Protein AF-A0A6G9Z0C7-F1 (afdb_monomer)

Mean predicted aligned error: 13.02 Å

Sequence (319 aa):
MGALGIFDHPWPPERVLPEPTAREREWARAHPGRWLYFVDPTVDRRDLARANVIGGRLADAAGGFAAFWLNPEFVPTARYAGAELTNEVERVLWRVNAGLDPIGRFVETFGRSVVLVVQTPDDALVQRVWPLRPEGDRRVLHVFTSPGKVPAGVDPALLREVSGLDVLDQVCPHAGIRVHINMGGVPDVRVEGSDLARWWGEWCAVPVRPVLETRIQVESYLGWFFGPGQKHAGKTEGSQRAGKTEGSRYRLYPFGIGWLAQEIEGSGLAHVSLVIDTGTGAITVYPSRDARVVVEDYWAARRVGRSPGGRQVYPRTNP

pLDDT: mean 82.94, std 19.1, range [31.56, 98.31]

Solvent-accessible surface area (backbone atoms only — not comparable to full-atom values): 18363 Å² total; per-residue (Å²): 129,81,86,80,52,38,77,35,43,87,36,65,64,78,71,55,47,81,80,82,47,75,68,52,33,54,49,14,54,78,35,52,78,36,73,50,73,42,55,53,87,79,58,57,80,90,72,67,48,77,39,38,30,50,27,34,35,31,15,24,90,89,16,48,68,77,46,74,50,73,40,87,66,42,53,77,51,39,80,72,65,73,38,76,65,90,49,70,52,46,46,42,47,40,32,25,76,56,22,72,33,33,46,37,59,37,50,55,44,39,40,75,31,68,30,34,33,63,44,48,81,75,41,64,79,41,85,85,62,78,60,61,40,82,56,89,94,30,33,32,38,58,36,18,79,45,79,90,38,51,64,90,89,64,61,73,89,35,55,39,82,41,50,30,39,54,45,42,70,73,47,14,70,43,87,57,30,31,38,32,35,17,67,96,45,70,60,56,45,78,44,52,11,58,57,51,26,48,39,44,52,54,56,71,64,38,60,82,67,54,68,65,54,51,48,52,46,48,53,48,48,48,47,66,74,70,49,94,75,85,73,75,96,69,96,76,89,84,80,93,72,91,72,85,75,82,75,66,41,67,47,78,42,80,48,98,59,31,37,37,37,31,60,75,52,62,86,92,57,73,51,44,28,34,39,38,32,50,74,78,63,32,31,28,42,31,78,66,49,57,70,64,62,51,53,52,43,41,50,57,14,58,76,71,73,44,78,44,92,42,51,65,66,30,71,71,69,80,130

Secondary structure (DSSP, 8-state):
-PPP-TT--SS-GGGTSPPPPHHHHHHHHHSTT-EEEEE-TTS-GGG--GGGEEEEEEE-TTSSEEEEEE-TT----HHHHTS---SHHHHHHHHHHTTSS-HHHHHHHHHTSEEEEE--HHHHHSTT---PEEETTEEEEEEBSSGGGSPTT--GGGEEEEEHHHIIIIITTSTTEEEEESTTSSS-EEEEHHHHHHHHHHHHHS----HHHHHHHHHHHHHHHH-S----S-----------PPPPEEEEEEETTEEEEEEEE-TTS--EEEEEETTT--EEEEET--HHHHHHHHHHHHHTTPPPSSEEEES----

Nearest PDB structures (foldseek):
  6hxv-assembly1_B  TM=3.823E-01  e=1.090E+00  Danio rerio
  6hxv-assembly1_A  TM=3.702E-01  e=1.629E+00  Danio rerio
  6hxt-assembly2_B  TM=4.495E-01  e=7.250E+00  Homo sapiens

Structure (mmCIF, N/CA/C/O backbone):
data_AF-A0A6G9Z0C7-F1
#
_entry.id   AF-A0A6G9Z0C7-F1
#
loop_
_atom_site.group_PDB
_atom_site.id
_atom_site.type_symbol
_atom_site.label_atom_id
_atom_site.label_alt_id
_atom_site.label_comp_id
_atom_site.label_asym_id
_atom_site.label_entity_id
_atom_site.label_seq_id
_atom_site.pdbx_PDB_ins_code
_atom_site.Cartn_x
_atom_site.Cartn_y
_atom_site.Cartn_z
_atom_site.occupancy
_atom_site.B_iso_or_equiv
_atom_site.auth_seq_id
_atom_site.auth_comp_id
_atom_site.auth_asym_id
_atom_site.auth_atom_id
_atom_site.pdbx_PDB_model_num
ATOM 1 N N . MET A 1 1 ? -16.309 -5.149 -10.994 1.00 49.44 1 MET A N 1
ATOM 2 C CA . MET A 1 1 ? -14.913 -5.561 -10.725 1.00 49.44 1 MET A CA 1
ATOM 3 C C . MET A 1 1 ? -14.980 -6.868 -9.961 1.00 49.44 1 MET A C 1
ATOM 5 O O . MET A 1 1 ? -15.863 -6.981 -9.121 1.00 49.44 1 MET A O 1
ATOM 9 N N . GLY A 1 2 ? -14.154 -7.862 -10.298 1.00 72.00 2 GLY A N 1
ATOM 10 C CA . GLY A 1 2 ? -14.070 -9.086 -9.492 1.00 72.00 2 GLY A CA 1
ATOM 11 C C . GLY A 1 2 ? -13.600 -8.764 -8.071 1.00 72.00 2 GLY A C 1
ATOM 12 O O . GLY A 1 2 ? -12.980 -7.723 -7.856 1.00 72.00 2 GLY A O 1
ATOM 13 N N . ALA A 1 3 ? -13.922 -9.627 -7.108 1.00 87.00 3 ALA A N 1
ATOM 14 C CA . ALA A 1 3 ? -13.407 -9.488 -5.751 1.00 87.00 3 ALA A CA 1
ATOM 15 C C . ALA A 1 3 ? -11.887 -9.716 -5.769 1.00 87.00 3 ALA A C 1
ATOM 17 O O . ALA A 1 3 ? -11.440 -10.793 -6.156 1.00 87.00 3 ALA A O 1
ATOM 18 N N . LEU A 1 4 ? -11.111 -8.697 -5.391 1.00 89.69 4 LEU A N 1
ATOM 19 C CA . LEU A 1 4 ? -9.652 -8.795 -5.287 1.00 89.69 4 LEU A CA 1
ATOM 20 C C . LEU A 1 4 ? -9.282 -9.709 -4.115 1.00 89.69 4 LEU A C 1
ATOM 22 O O . LEU A 1 4 ? -9.884 -9.574 -3.049 1.00 89.69 4 LEU A O 1
ATOM 26 N N . GLY A 1 5 ? -8.314 -10.602 -4.280 1.00 90.88 5 GLY A N 1
ATOM 27 C CA . GLY A 1 5 ? -7.729 -11.429 -3.222 1.00 90.88 5 GLY A CA 1
ATOM 28 C C . GLY A 1 5 ? -6.425 -10.856 -2.658 1.00 90.88 5 GLY A C 1
ATOM 29 O O . GLY A 1 5 ? -5.884 -9.871 -3.157 1.00 90.88 5 GLY A O 1
ATOM 30 N N . ILE A 1 6 ? -5.878 -11.499 -1.626 1.00 88.56 6 ILE A N 1
ATOM 31 C CA . ILE A 1 6 ? -4.651 -11.044 -0.937 1.00 88.56 6 ILE A CA 1
ATOM 32 C C . ILE A 1 6 ? -3.387 -10.981 -1.813 1.00 88.56 6 ILE A C 1
ATOM 34 O O . ILE A 1 6 ? -2.444 -10.274 -1.467 1.00 88.56 6 ILE A O 1
ATOM 38 N N . PHE A 1 7 ? -3.338 -11.696 -2.937 1.00 87.12 7 PHE A N 1
ATOM 39 C CA . PHE A 1 7 ? -2.203 -11.648 -3.872 1.00 87.12 7 PHE A CA 1
ATOM 40 C C . PHE A 1 7 ? -2.391 -10.618 -4.987 1.00 87.12 7 PHE A C 1
ATOM 42 O O . PHE A 1 7 ? -1.463 -10.380 -5.762 1.00 87.12 7 PHE A O 1
ATOM 49 N N . ASP A 1 8 ? -3.574 -10.012 -5.075 1.00 87.38 8 ASP A N 1
ATOM 50 C CA . ASP A 1 8 ? -3.870 -9.043 -6.113 1.00 87.38 8 ASP A CA 1
ATOM 51 C C . ASP A 1 8 ? -3.304 -7.671 -5.751 1.00 87.38 8 ASP A C 1
ATOM 53 O O . ASP A 1 8 ? -3.290 -7.238 -4.594 1.00 87.38 8 ASP A O 1
ATOM 57 N N . HIS A 1 9 ? -2.863 -6.968 -6.787 1.00 89.38 9 HIS A N 1
ATOM 58 C CA . HIS A 1 9 ? -2.594 -5.542 -6.724 1.00 89.38 9 HIS A CA 1
ATOM 59 C C . HIS A 1 9 ? -3.888 -4.798 -7.081 1.00 89.38 9 HIS A C 1
ATOM 61 O O . HIS A 1 9 ? -4.598 -5.217 -8.000 1.00 89.38 9 HIS A O 1
ATOM 67 N N . PRO A 1 10 ? -4.206 -3.674 -6.416 1.00 87.62 10 PRO A N 1
ATOM 68 C CA . PRO A 1 10 ? -5.403 -2.897 -6.749 1.00 87.62 10 PRO A CA 1
ATOM 69 C C . PRO A 1 10 ? -5.330 -2.276 -8.151 1.00 87.62 10 PRO A C 1
ATOM 71 O O . PRO A 1 10 ? -6.358 -1.941 -8.738 1.00 87.62 10 PRO A O 1
ATOM 74 N N . TRP A 1 11 ? -4.122 -2.171 -8.709 1.00 85.56 11 TRP A N 1
ATOM 75 C CA . TRP A 1 11 ? -3.873 -1.738 -10.077 1.00 85.56 11 TRP A CA 1
ATOM 76 C C . TRP A 1 11 ? -3.092 -2.809 -10.836 1.00 85.56 11 TRP A C 1
ATOM 78 O O . TRP A 1 11 ? -2.229 -3.460 -10.243 1.00 85.56 11 TRP A O 1
ATOM 88 N N . PRO A 1 12 ? -3.325 -2.964 -12.152 1.00 80.62 12 PRO A N 1
ATOM 89 C CA . PRO A 1 12 ? -2.445 -3.754 -13.000 1.00 80.62 12 PRO A CA 1
ATOM 90 C C . PRO A 1 12 ? -0.999 -3.265 -12.836 1.00 80.62 12 PRO A C 1
ATOM 92 O O . PRO A 1 12 ? -0.761 -2.059 -12.987 1.00 80.62 12 PRO A O 1
ATOM 95 N N . PRO A 1 13 ? -0.033 -4.147 -12.537 1.00 70.75 13 PRO A N 1
ATOM 96 C CA . PRO A 1 13 ? 1.348 -3.740 -12.299 1.00 70.75 13 PRO A CA 1
ATOM 97 C C . PRO A 1 13 ? 1.971 -2.951 -13.463 1.00 70.75 13 PRO A C 1
ATOM 99 O O . PRO A 1 13 ? 2.838 -2.104 -13.245 1.00 70.75 13 PRO A O 1
ATOM 102 N N . GLU A 1 14 ? 1.497 -3.155 -14.699 1.00 75.56 14 GLU A N 1
ATOM 103 C CA . GLU A 1 14 ? 1.967 -2.420 -15.879 1.00 75.56 14 GLU A CA 1
ATOM 104 C C . GLU A 1 14 ? 1.668 -0.916 -15.811 1.00 75.56 14 GLU A C 1
ATOM 106 O O . GLU A 1 14 ? 2.391 -0.137 -16.437 1.00 75.56 14 GLU A O 1
ATOM 111 N N . ARG A 1 15 ? 0.634 -0.522 -15.048 1.00 85.00 15 ARG A N 1
ATOM 112 C CA . ARG A 1 15 ? 0.196 0.870 -14.849 1.00 85.00 15 ARG A CA 1
ATOM 113 C C . ARG A 1 15 ? 0.917 1.589 -13.712 1.00 85.00 15 ARG A C 1
ATOM 115 O O . ARG A 1 15 ? 0.753 2.797 -13.576 1.00 85.00 15 ARG A O 1
ATOM 122 N N . VAL A 1 16 ? 1.682 0.867 -12.892 1.00 87.94 16 VAL A N 1
ATOM 123 C CA . VAL A 1 16 ? 2.432 1.449 -11.767 1.00 87.94 16 VAL A CA 1
ATOM 124 C C . VAL A 1 16 ? 3.606 2.276 -12.280 1.00 87.94 16 VAL A C 1
ATOM 126 O O . VAL A 1 16 ? 3.875 3.371 -11.792 1.00 87.94 16 VAL A O 1
ATOM 129 N N . LEU A 1 17 ? 4.305 1.761 -13.293 1.00 89.44 17 LEU A N 1
ATOM 130 C CA . LEU A 1 17 ? 5.335 2.515 -13.995 1.00 89.44 17 LEU A CA 1
ATOM 131 C C . LEU A 1 17 ? 4.694 3.332 -15.123 1.00 89.44 17 LEU A C 1
ATOM 133 O O . LEU A 1 17 ? 3.803 2.814 -15.798 1.00 89.44 17 LEU A O 1
ATOM 137 N N . PRO A 1 18 ? 5.184 4.554 -15.404 1.00 88.19 18 PRO A N 1
ATOM 138 C CA . PRO A 1 18 ? 4.713 5.343 -16.534 1.00 88.19 18 PRO A CA 1
ATOM 139 C C . PRO A 1 18 ? 4.712 4.550 -17.847 1.00 88.19 18 PRO A C 1
ATOM 141 O O . PRO A 1 18 ? 5.561 3.672 -18.072 1.00 88.19 18 PRO A O 1
ATOM 144 N N . GLU A 1 19 ? 3.752 4.866 -18.714 1.00 91.25 19 GLU A N 1
ATOM 145 C CA . GLU A 1 19 ? 3.726 4.351 -20.081 1.00 91.25 19 GLU A CA 1
ATOM 146 C C . GLU A 1 19 ? 4.982 4.807 -20.835 1.00 91.25 19 GLU A C 1
ATOM 148 O O . GLU A 1 19 ? 5.311 5.998 -20.786 1.00 91.25 19 GLU A O 1
ATOM 153 N N . PRO A 1 20 ? 5.682 3.909 -21.557 1.00 93.31 20 PRO A N 1
ATOM 154 C CA . PRO A 1 20 ? 6.897 4.290 -22.256 1.00 93.31 20 PRO A CA 1
ATOM 155 C C . PRO A 1 20 ? 6.647 5.357 -23.324 1.00 93.31 20 PRO A C 1
ATOM 157 O O . PRO A 1 20 ? 5.886 5.151 -24.277 1.00 93.31 20 PRO A O 1
ATOM 160 N N . THR A 1 21 ? 7.356 6.470 -23.199 1.00 95.81 21 THR A N 1
ATOM 161 C CA . THR A 1 21 ? 7.404 7.577 -24.154 1.00 95.81 21 THR A CA 1
ATOM 162 C C . THR A 1 21 ? 8.151 7.190 -25.437 1.00 95.81 21 THR A C 1
ATOM 164 O O . THR A 1 21 ? 8.890 6.204 -25.492 1.00 95.81 21 THR A O 1
ATOM 167 N N . ALA A 1 22 ? 8.015 7.998 -26.496 1.00 96.94 22 ALA A N 1
ATOM 168 C CA . ALA A 1 22 ? 8.758 7.788 -27.745 1.00 96.94 22 ALA A CA 1
ATOM 169 C C . ALA A 1 22 ? 10.284 7.778 -27.528 1.00 96.94 22 ALA A C 1
ATOM 171 O O . ALA A 1 22 ? 10.981 6.944 -28.106 1.00 96.94 22 ALA A O 1
ATOM 172 N N . ARG A 1 23 ? 10.781 8.649 -26.639 1.00 97.19 23 ARG A N 1
ATOM 173 C CA . ARG A 1 23 ? 12.199 8.733 -26.265 1.00 97.19 23 ARG A CA 1
ATOM 174 C C . ARG A 1 23 ? 12.684 7.467 -25.560 1.00 97.19 23 ARG A C 1
ATOM 176 O O . ARG A 1 23 ? 13.792 7.011 -25.812 1.00 97.19 23 ARG A O 1
ATOM 183 N N . GLU A 1 24 ? 11.869 6.883 -24.689 1.00 97.19 24 GLU A N 1
ATOM 184 C CA . GLU A 1 24 ? 12.228 5.647 -23.985 1.00 97.19 24 GLU A CA 1
ATOM 185 C C . GLU A 1 24 ? 12.218 4.435 -24.921 1.00 97.19 24 GLU A C 1
ATOM 187 O O . GLU A 1 24 ? 13.062 3.555 -24.782 1.00 97.19 24 GLU A O 1
ATOM 192 N N . ARG A 1 25 ? 11.334 4.406 -25.926 1.00 97.25 25 ARG A N 1
ATOM 193 C CA . ARG A 1 25 ? 11.362 3.377 -26.985 1.00 97.25 25 ARG A CA 1
ATOM 194 C C . ARG A 1 25 ? 12.578 3.523 -27.897 1.00 97.25 25 ARG A C 1
ATOM 196 O O . ARG A 1 25 ? 13.180 2.535 -28.301 1.00 97.25 25 ARG A O 1
ATOM 203 N N . GLU A 1 26 ? 12.975 4.753 -28.212 1.00 97.44 26 GLU A N 1
ATOM 204 C CA . GLU A 1 26 ? 14.233 5.005 -28.918 1.00 97.44 26 GLU A CA 1
ATOM 205 C C . GLU A 1 26 ? 15.442 4.556 -28.091 1.00 97.44 26 GLU A C 1
ATOM 207 O O . GLU A 1 26 ? 16.325 3.876 -28.614 1.00 97.44 26 GLU A O 1
ATOM 212 N N . TRP A 1 27 ? 15.439 4.842 -26.785 1.00 97.81 27 TRP A N 1
ATOM 213 C CA . TRP A 1 27 ? 16.447 4.321 -25.868 1.00 97.81 27 TRP A CA 1
ATOM 214 C C . TRP A 1 27 ? 16.466 2.788 -25.865 1.00 97.81 27 TRP A C 1
ATOM 216 O O . TRP A 1 27 ? 17.544 2.208 -25.961 1.00 97.81 27 TRP A O 1
ATOM 226 N N . ALA A 1 28 ? 15.304 2.131 -25.819 1.00 98.00 28 ALA A N 1
ATOM 227 C CA . ALA A 1 28 ? 15.206 0.673 -25.822 1.00 98.00 28 ALA A CA 1
ATOM 228 C C . ALA A 1 28 ? 15.771 0.055 -27.110 1.00 98.00 28 ALA A C 1
ATOM 230 O O . ALA A 1 28 ? 16.547 -0.895 -27.027 1.00 98.00 28 ALA A O 1
ATOM 231 N N . ARG A 1 29 ? 15.485 0.644 -28.286 1.00 98.12 29 ARG A N 1
ATOM 232 C CA . ARG A 1 29 ? 16.089 0.235 -29.575 1.00 98.12 29 ARG A CA 1
ATOM 233 C C . ARG A 1 29 ? 17.617 0.242 -29.537 1.00 98.12 29 ARG A C 1
ATOM 235 O O . ARG A 1 29 ? 18.245 -0.641 -30.109 1.00 98.12 29 ARG A O 1
ATOM 242 N N . ALA A 1 30 ? 18.210 1.230 -28.871 1.00 98.19 30 ALA A N 1
ATOM 243 C CA . ALA A 1 30 ? 19.661 1.359 -28.760 1.00 98.19 30 ALA A CA 1
ATOM 244 C C . ALA A 1 30 ? 20.287 0.459 -27.672 1.00 98.19 30 ALA A C 1
ATOM 246 O O . ALA A 1 30 ? 21.508 0.312 -27.636 1.00 98.19 30 ALA A O 1
ATOM 247 N N . HIS A 1 31 ? 19.484 -0.137 -26.783 1.00 97.62 31 HIS A N 1
ATOM 248 C CA . HIS A 1 31 ? 19.964 -0.847 -25.591 1.00 97.62 31 HIS A CA 1
ATOM 249 C C . HIS A 1 31 ? 19.229 -2.178 -25.325 1.00 97.62 31 HIS A C 1
ATOM 251 O O . HIS A 1 31 ? 18.761 -2.396 -24.203 1.00 97.62 31 HIS A O 1
ATOM 257 N N . PRO A 1 32 ? 19.139 -3.100 -26.302 1.00 97.00 32 PRO A N 1
ATOM 258 C CA . PRO A 1 32 ? 18.445 -4.372 -26.110 1.00 97.00 32 PRO A CA 1
ATOM 259 C C . PRO A 1 32 ? 19.048 -5.174 -24.946 1.00 97.00 32 PRO A C 1
ATOM 261 O O . PRO A 1 32 ? 20.266 -5.216 -24.759 1.00 97.00 32 PRO A O 1
ATOM 264 N N . GLY A 1 33 ? 18.189 -5.797 -24.136 1.00 92.38 33 GLY A N 1
ATOM 265 C CA . GLY A 1 33 ? 18.593 -6.577 -22.963 1.00 92.38 33 GLY A CA 1
ATOM 266 C C . GLY A 1 33 ? 19.028 -5.746 -21.749 1.00 92.38 33 GLY A C 1
ATOM 267 O O . GLY A 1 33 ? 19.458 -6.322 -20.749 1.00 92.38 33 GLY A O 1
ATOM 268 N N . ARG A 1 34 ? 18.919 -4.409 -21.794 1.00 95.69 34 ARG A N 1
ATOM 269 C CA . ARG A 1 34 ? 19.205 -3.530 -20.647 1.00 95.69 34 ARG A CA 1
ATOM 270 C C . ARG A 1 34 ? 17.931 -3.063 -19.946 1.00 95.69 34 ARG A C 1
ATOM 272 O O . ARG A 1 34 ? 16.866 -2.952 -20.549 1.00 95.69 34 ARG A O 1
ATOM 279 N N . TRP A 1 35 ? 18.059 -2.764 -18.655 1.00 94.94 35 TRP A N 1
ATOM 280 C CA . TRP A 1 35 ? 16.982 -2.205 -17.840 1.00 94.94 35 TRP A CA 1
ATOM 281 C C . TRP A 1 35 ? 16.968 -0.678 -17.908 1.00 94.94 35 TRP A C 1
ATOM 283 O O . TRP A 1 35 ? 17.987 -0.033 -17.657 1.00 94.94 35 TRP A O 1
ATOM 293 N N . LEU A 1 36 ? 15.799 -0.115 -18.204 1.00 95.81 36 LEU A N 1
ATOM 294 C CA . LEU A 1 36 ? 15.477 1.288 -17.976 1.00 95.81 36 LEU A CA 1
ATOM 295 C C . LEU A 1 36 ? 14.858 1.416 -16.583 1.00 95.81 36 LEU A C 1
ATOM 297 O O . LEU A 1 36 ? 13.774 0.882 -16.348 1.00 95.81 36 LEU A O 1
ATOM 301 N N . TYR A 1 37 ? 15.540 2.098 -15.666 1.00 94.75 37 TYR A N 1
ATOM 302 C CA . TYR A 1 37 ? 15.065 2.277 -14.294 1.00 94.75 37 TYR A CA 1
ATOM 303 C C . TYR A 1 37 ? 14.237 3.550 -14.139 1.00 94.75 37 TYR A C 1
ATOM 305 O O . TYR A 1 37 ? 14.595 4.607 -14.659 1.00 94.75 37 TYR A O 1
ATOM 313 N N . PHE A 1 38 ? 13.164 3.439 -13.361 1.00 95.06 38 PHE A N 1
ATOM 314 C CA . PHE A 1 38 ? 12.326 4.549 -12.932 1.00 95.06 38 PHE A CA 1
ATOM 315 C C . PHE A 1 38 ? 12.660 4.85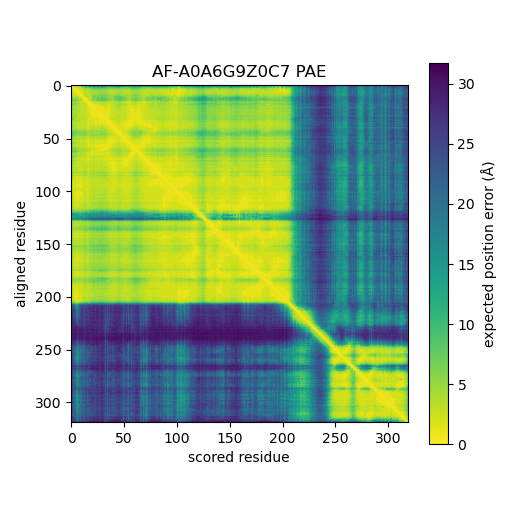8 -11.480 1.00 95.06 38 PHE A C 1
ATOM 317 O O . PHE A 1 38 ? 12.658 3.968 -10.628 1.00 95.06 38 PHE A O 1
ATOM 324 N N . VAL A 1 39 ? 12.970 6.118 -11.208 1.00 95.50 39 VAL A N 1
ATOM 325 C CA . VAL A 1 39 ? 13.363 6.608 -9.886 1.00 95.50 39 VAL A CA 1
ATOM 326 C C . VAL A 1 39 ? 12.368 7.656 -9.426 1.00 95.50 39 VAL A C 1
ATOM 328 O O . VAL A 1 39 ? 11.709 8.285 -10.256 1.00 95.50 39 VAL A O 1
ATOM 331 N N . ASP A 1 40 ? 12.273 7.849 -8.116 1.00 95.75 40 ASP A N 1
ATOM 332 C CA . ASP A 1 40 ? 11.528 8.962 -7.545 1.00 95.75 40 ASP A CA 1
ATOM 333 C C . ASP A 1 40 ? 12.030 10.288 -8.160 1.00 95.75 40 ASP A C 1
ATOM 335 O O . ASP A 1 40 ? 13.202 10.642 -7.989 1.00 95.75 40 ASP A O 1
ATOM 339 N N . PRO A 1 41 ? 11.177 11.032 -8.891 1.00 95.19 41 PRO A N 1
ATOM 340 C CA . PRO A 1 41 ? 11.586 12.232 -9.617 1.00 95.19 41 PRO A CA 1
ATOM 341 C C . PRO A 1 41 ? 11.943 13.407 -8.698 1.00 95.19 41 PRO A C 1
ATOM 343 O O . PRO A 1 41 ? 12.408 14.440 -9.176 1.00 95.19 41 PRO A O 1
ATOM 346 N N . THR A 1 42 ? 11.690 13.284 -7.396 1.00 96.19 42 THR A N 1
ATOM 347 C CA . THR A 1 42 ? 11.958 14.326 -6.403 1.00 96.19 42 THR A CA 1
ATOM 348 C C . THR A 1 42 ? 13.324 14.182 -5.734 1.00 96.19 42 THR A C 1
ATOM 350 O O . THR A 1 42 ? 13.741 15.096 -5.024 1.00 96.19 42 THR A O 1
ATOM 353 N N . VAL A 1 43 ? 14.015 13.061 -5.962 1.00 95.56 43 VAL A N 1
ATOM 354 C CA . VAL A 1 43 ? 15.341 12.772 -5.404 1.00 95.56 43 VAL A CA 1
ATOM 355 C C . VAL A 1 43 ? 16.427 13.386 -6.287 1.00 95.56 43 VAL A C 1
ATOM 357 O O . VAL A 1 43 ? 16.377 13.279 -7.516 1.00 95.56 43 VAL A O 1
ATOM 360 N N . ASP A 1 44 ? 17.431 14.018 -5.671 1.00 93.94 44 ASP A N 1
ATOM 361 C CA . ASP A 1 44 ? 18.623 14.463 -6.396 1.00 93.94 44 ASP A CA 1
ATOM 362 C C . ASP A 1 44 ? 19.374 13.238 -6.932 1.00 93.94 44 ASP A C 1
ATOM 364 O O . ASP A 1 44 ? 19.645 12.274 -6.218 1.00 93.94 44 ASP A O 1
ATOM 368 N N . ARG A 1 45 ? 19.752 13.275 -8.212 1.00 90.38 45 ARG A N 1
ATOM 369 C CA . ARG A 1 45 ? 20.487 12.185 -8.863 1.00 90.38 45 ARG A CA 1
ATOM 370 C C . ARG A 1 45 ? 21.819 11.866 -8.186 1.00 90.38 45 ARG A C 1
ATOM 372 O O . ARG A 1 45 ? 22.305 10.751 -8.349 1.00 90.38 45 ARG A O 1
ATOM 379 N N . ARG A 1 46 ? 22.422 12.824 -7.478 1.00 93.38 46 ARG A N 1
ATOM 380 C CA . ARG A 1 46 ? 23.674 12.631 -6.729 1.00 93.38 46 ARG A CA 1
ATOM 381 C C . ARG A 1 46 ? 23.481 11.790 -5.469 1.00 93.38 46 ARG A C 1
ATOM 383 O O . ARG A 1 46 ? 24.415 11.104 -5.071 1.00 93.38 46 ARG A O 1
ATOM 390 N N . ASP A 1 47 ? 22.268 11.790 -4.926 1.00 92.62 47 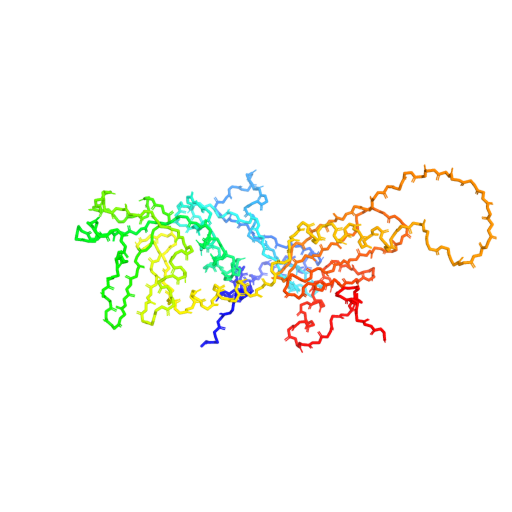ASP A N 1
ATOM 391 C CA . ASP A 1 47 ? 21.896 11.098 -3.689 1.00 92.62 47 ASP A CA 1
ATOM 392 C C . ASP A 1 47 ? 21.071 9.832 -3.963 1.00 92.62 47 ASP A C 1
ATOM 394 O O . ASP A 1 47 ? 20.450 9.265 -3.064 1.00 92.62 47 ASP A O 1
ATOM 398 N N . LEU A 1 48 ? 21.033 9.382 -5.221 1.00 92.44 48 LEU A N 1
ATOM 399 C CA . LEU A 1 48 ? 20.216 8.253 -5.634 1.00 92.44 48 LEU A CA 1
ATOM 400 C C . LEU A 1 48 ? 20.672 6.964 -4.936 1.00 92.44 48 LEU A C 1
ATOM 402 O O . LEU A 1 48 ? 21.729 6.411 -5.241 1.00 92.44 48 LEU A O 1
ATOM 406 N N . ALA A 1 49 ? 19.822 6.435 -4.060 1.00 92.94 49 ALA A N 1
ATOM 407 C CA . ALA A 1 49 ? 19.998 5.131 -3.441 1.00 92.94 49 ALA A CA 1
ATOM 408 C C . ALA A 1 49 ? 19.041 4.092 -4.041 1.00 92.94 49 ALA A C 1
ATOM 410 O O . ALA A 1 49 ? 18.044 4.410 -4.695 1.00 92.94 49 ALA A O 1
ATOM 411 N N . ARG A 1 50 ? 19.302 2.809 -3.758 1.00 89.81 50 ARG A N 1
ATOM 412 C CA . ARG A 1 50 ? 18.425 1.697 -4.168 1.00 89.81 50 ARG A CA 1
ATOM 413 C C . ARG A 1 50 ? 16.983 1.882 -3.685 1.00 89.81 50 ARG A C 1
ATOM 415 O O . ARG A 1 50 ? 16.057 1.544 -4.414 1.00 89.81 50 ARG A O 1
ATOM 422 N N . ALA A 1 51 ? 16.794 2.462 -2.500 1.00 91.88 51 ALA A N 1
ATOM 423 C CA . ALA A 1 51 ? 15.475 2.745 -1.937 1.00 91.88 51 ALA A CA 1
ATOM 424 C C . ALA A 1 51 ? 14.679 3.791 -2.739 1.00 91.88 51 ALA A C 1
ATOM 426 O O . ALA A 1 51 ? 13.468 3.871 -2.588 1.00 91.88 51 ALA A O 1
ATOM 427 N N . ASN A 1 52 ? 15.319 4.570 -3.615 1.00 95.06 52 ASN A N 1
ATOM 428 C CA . ASN A 1 52 ? 14.651 5.587 -4.432 1.00 95.06 52 ASN A CA 1
ATOM 429 C C . ASN A 1 52 ? 14.265 5.079 -5.829 1.00 95.06 52 ASN A C 1
ATOM 431 O O . ASN A 1 52 ? 13.632 5.800 -6.600 1.00 95.06 52 ASN A O 1
ATOM 435 N N . VAL A 1 53 ? 14.647 3.849 -6.181 1.00 95.19 53 VAL A N 1
ATOM 436 C CA . VAL A 1 53 ? 14.263 3.217 -7.446 1.00 95.19 53 VAL A CA 1
ATOM 437 C C . VAL A 1 53 ? 12.857 2.652 -7.292 1.00 95.19 53 VAL A C 1
ATOM 439 O O . VAL A 1 53 ? 12.665 1.759 -6.478 1.00 95.19 53 VAL A O 1
ATOM 442 N N . ILE A 1 54 ? 11.895 3.129 -8.080 1.00 95.06 54 ILE A N 1
ATOM 443 C CA . ILE A 1 54 ? 10.505 2.642 -8.097 1.00 95.06 54 ILE A CA 1
ATOM 444 C C . ILE A 1 54 ? 10.449 1.248 -8.731 1.00 95.06 54 ILE A C 1
ATOM 446 O O . ILE A 1 54 ? 9.782 0.341 -8.236 1.00 95.06 54 ILE A O 1
ATOM 450 N N . GLY A 1 55 ? 11.171 1.070 -9.837 1.00 92.75 55 GLY A N 1
ATOM 451 C CA . GLY A 1 55 ? 11.166 -0.155 -10.624 1.00 92.75 55 GLY A CA 1
ATOM 452 C C . GLY A 1 55 ? 11.942 -0.002 -11.928 1.00 92.75 55 GLY A C 1
ATOM 453 O O . GLY A 1 55 ? 12.755 0.910 -12.083 1.00 92.75 55 GLY A O 1
ATOM 454 N N . GLY A 1 56 ? 11.693 -0.887 -12.887 1.00 93.38 56 GLY A N 1
ATOM 455 C CA . GLY A 1 56 ? 12.336 -0.835 -14.195 1.00 93.38 56 GLY A CA 1
ATOM 456 C C . GLY A 1 56 ? 11.567 -1.565 -15.285 1.00 93.38 56 GLY A C 1
ATOM 457 O O . GLY A 1 56 ? 10.687 -2.376 -15.005 1.00 93.38 56 GLY A O 1
ATOM 458 N N . ARG A 1 57 ? 11.928 -1.294 -16.541 1.00 93.81 57 ARG A N 1
ATOM 459 C CA . ARG A 1 57 ? 11.465 -2.030 -17.726 1.00 93.81 57 ARG A CA 1
ATOM 460 C C . ARG A 1 57 ? 12.662 -2.603 -18.491 1.00 93.81 57 ARG A C 1
ATOM 462 O O . ARG A 1 57 ? 13.646 -1.894 -18.693 1.00 93.81 57 ARG A O 1
ATOM 469 N N . LEU A 1 58 ? 12.598 -3.868 -18.913 1.00 94.19 58 LEU A N 1
ATOM 470 C CA . LEU A 1 58 ? 13.654 -4.503 -19.714 1.00 94.19 58 LEU A CA 1
ATOM 471 C C . LEU A 1 58 ? 13.411 -4.232 -21.201 1.00 94.19 58 LEU A C 1
ATOM 473 O O . LEU A 1 58 ? 12.393 -4.675 -21.731 1.00 94.19 58 LEU A O 1
ATOM 477 N N . ALA A 1 59 ? 14.363 -3.583 -21.870 1.00 96.81 59 ALA A N 1
ATOM 478 C CA . ALA A 1 59 ? 14.341 -3.386 -23.315 1.00 96.81 59 ALA A CA 1
ATOM 479 C C . ALA A 1 59 ? 14.471 -4.717 -24.075 1.00 96.81 59 ALA A C 1
ATOM 481 O O . ALA A 1 59 ? 15.327 -5.548 -23.754 1.00 96.81 59 ALA A O 1
ATOM 482 N N . ASP A 1 60 ? 13.638 -4.909 -25.095 1.00 94.31 60 ASP A N 1
ATOM 483 C CA . ASP A 1 60 ? 13.675 -6.086 -25.968 1.00 94.31 60 ASP A CA 1
ATOM 484 C C . ASP A 1 60 ? 14.470 -5.842 -27.266 1.00 94.31 60 ASP A C 1
ATOM 486 O O . ASP A 1 60 ? 14.942 -4.737 -27.537 1.00 94.31 60 ASP A O 1
ATOM 490 N N . ALA A 1 61 ? 14.639 -6.891 -28.076 1.00 95.38 61 ALA A N 1
ATOM 491 C CA . ALA A 1 61 ? 15.381 -6.818 -29.338 1.00 95.38 61 ALA A CA 1
ATOM 492 C C . ALA A 1 61 ? 14.659 -6.027 -30.448 1.00 95.38 61 ALA A C 1
ATOM 494 O O . ALA A 1 61 ? 15.301 -5.603 -31.405 1.00 95.38 61 ALA A O 1
ATOM 495 N N . ALA A 1 62 ? 13.344 -5.819 -30.336 1.00 95.44 62 ALA A N 1
ATOM 496 C CA . ALA A 1 62 ? 12.547 -5.034 -31.278 1.00 95.44 62 ALA A CA 1
ATOM 497 C C . ALA A 1 62 ? 12.499 -3.538 -30.903 1.00 95.44 62 ALA A C 1
ATOM 499 O O . ALA A 1 62 ? 11.908 -2.732 -31.627 1.00 95.44 62 ALA A O 1
ATOM 500 N N . GLY A 1 63 ? 13.118 -3.153 -29.780 1.00 90.69 63 GLY A N 1
ATOM 501 C CA . GLY A 1 63 ? 13.080 -1.793 -29.254 1.00 90.69 63 GLY A CA 1
ATOM 502 C C . GLY A 1 63 ? 11.819 -1.442 -28.473 1.00 90.69 63 GLY A C 1
ATOM 503 O O . GLY A 1 63 ? 11.517 -0.260 -28.291 1.00 90.69 63 GLY A O 1
ATOM 504 N N . GLY A 1 64 ? 11.068 -2.456 -28.056 1.00 95.19 64 GLY A N 1
ATOM 505 C CA . GLY A 1 64 ? 10.010 -2.365 -27.064 1.00 95.19 64 GLY A CA 1
ATOM 506 C C . GLY A 1 64 ? 10.518 -2.723 -25.667 1.00 95.19 64 GLY A C 1
ATOM 507 O O . GLY A 1 64 ? 11.706 -2.598 -25.355 1.00 95.19 64 GLY A O 1
ATOM 508 N N . PHE A 1 65 ? 9.598 -3.175 -24.815 1.00 93.94 65 PHE A N 1
ATOM 509 C CA . PHE A 1 65 ? 9.900 -3.629 -23.463 1.00 93.94 65 PHE A CA 1
ATOM 510 C C . PHE A 1 65 ? 9.272 -5.002 -23.218 1.00 93.94 65 PHE A C 1
ATOM 512 O O . PHE A 1 65 ? 8.052 -5.141 -23.253 1.00 93.94 65 PHE A O 1
ATOM 519 N N . ALA A 1 66 ? 10.105 -6.002 -22.923 1.00 90.25 66 ALA A N 1
ATOM 520 C CA . ALA A 1 66 ? 9.670 -7.388 -22.726 1.00 90.25 66 ALA A CA 1
ATOM 521 C C . ALA A 1 66 ? 9.155 -7.677 -21.309 1.00 90.25 66 ALA A C 1
ATOM 523 O O . ALA A 1 66 ? 8.436 -8.649 -21.105 1.00 90.25 66 ALA A O 1
ATOM 524 N N . ALA A 1 67 ? 9.559 -6.884 -20.315 1.00 87.06 67 ALA A N 1
ATOM 525 C CA . ALA A 1 67 ? 9.081 -7.035 -18.943 1.00 87.06 67 ALA A CA 1
ATOM 526 C C . ALA A 1 67 ? 9.221 -5.752 -18.137 1.00 87.06 67 ALA A C 1
ATOM 528 O O . ALA A 1 67 ? 9.906 -4.807 -18.537 1.00 87.06 67 ALA A O 1
ATOM 529 N N . PHE A 1 68 ? 8.614 -5.775 -16.958 1.00 88.81 68 PHE A N 1
ATOM 530 C CA . PHE A 1 68 ? 8.777 -4.776 -15.920 1.00 88.81 68 PHE A CA 1
ATOM 531 C C . PHE A 1 68 ? 9.125 -5.448 -14.586 1.00 88.81 68 PHE A C 1
ATOM 533 O O . PHE A 1 68 ? 8.964 -6.655 -14.406 1.00 88.81 68 PHE A O 1
ATOM 540 N N . TRP A 1 69 ? 9.622 -4.646 -13.658 1.00 88.44 69 TRP A N 1
ATOM 541 C CA . TRP A 1 69 ? 9.941 -5.027 -12.290 1.00 88.44 69 TRP A CA 1
ATOM 542 C C . TRP A 1 69 ? 9.587 -3.858 -11.373 1.00 88.44 69 TRP A C 1
ATOM 544 O O . TRP A 1 69 ? 9.879 -2.711 -11.709 1.00 88.44 69 TRP A O 1
ATOM 554 N N . LEU A 1 70 ? 8.972 -4.143 -10.227 1.00 85.88 70 LEU A N 1
ATOM 555 C CA . LEU A 1 70 ? 8.694 -3.163 -9.177 1.00 85.88 70 LEU A CA 1
ATOM 556 C C . LEU A 1 70 ? 9.620 -3.439 -7.997 1.00 85.88 70 LEU A C 1
ATOM 558 O O . LEU A 1 70 ? 9.797 -4.591 -7.598 1.00 85.88 70 LEU A O 1
ATOM 562 N N . ASN A 1 71 ? 10.227 -2.393 -7.446 1.00 87.62 71 ASN A N 1
ATOM 563 C CA . ASN A 1 71 ? 11.170 -2.537 -6.350 1.00 87.62 71 ASN A CA 1
ATOM 564 C C . ASN A 1 71 ? 10.427 -2.685 -5.005 1.00 87.62 71 ASN A C 1
ATOM 566 O O . ASN A 1 71 ? 9.773 -1.735 -4.552 1.00 87.62 71 ASN A O 1
ATOM 570 N N . PRO A 1 72 ? 10.547 -3.838 -4.317 1.00 84.06 72 PRO A N 1
ATOM 571 C CA . PRO A 1 72 ? 9.928 -4.029 -3.005 1.00 84.06 72 PRO A CA 1
ATOM 572 C C . PRO A 1 72 ? 10.555 -3.131 -1.927 1.00 84.06 72 PRO A C 1
ATOM 574 O O . PRO A 1 72 ? 9.915 -2.829 -0.928 1.00 84.06 72 PRO A O 1
ATOM 577 N N . GLU A 1 73 ? 11.789 -2.662 -2.136 1.00 87.31 73 GLU A N 1
ATOM 578 C CA . GLU A 1 73 ? 12.511 -1.790 -1.199 1.00 87.31 73 GLU A CA 1
ATOM 579 C C . GLU A 1 73 ? 12.277 -0.296 -1.469 1.00 87.31 73 GLU A C 1
ATOM 581 O O . GLU A 1 73 ? 12.889 0.549 -0.817 1.00 87.31 73 GLU A O 1
ATOM 586 N N . PHE A 1 74 ? 11.426 0.053 -2.440 1.00 93.81 74 PHE A N 1
ATOM 587 C CA . PHE A 1 74 ? 11.158 1.452 -2.757 1.00 93.81 74 PHE A CA 1
ATOM 588 C C . PHE A 1 74 ? 10.496 2.185 -1.579 1.00 93.81 74 PHE A C 1
ATOM 590 O O . PHE A 1 74 ? 9.443 1.778 -1.077 1.00 93.81 74 PHE A O 1
ATOM 597 N N . VAL A 1 75 ? 11.101 3.296 -1.168 1.00 94.88 75 VAL A N 1
ATOM 598 C CA . VAL A 1 75 ? 10.579 4.212 -0.159 1.00 94.88 75 VAL A CA 1
ATOM 599 C C . VAL A 1 75 ? 10.379 5.568 -0.836 1.00 94.88 75 VAL A C 1
ATOM 601 O O . VAL A 1 75 ? 11.370 6.194 -1.224 1.00 94.88 75 VAL A O 1
ATOM 604 N N . PRO A 1 76 ? 9.125 6.026 -1.006 1.00 95.75 76 PRO A N 1
ATOM 605 C CA . PRO A 1 76 ? 8.867 7.319 -1.624 1.00 95.75 76 PRO A CA 1
ATOM 606 C C . PRO A 1 76 ? 9.380 8.442 -0.719 1.00 95.75 76 PRO A C 1
ATOM 608 O O . PRO A 1 76 ? 9.288 8.344 0.508 1.00 95.75 76 PRO A O 1
ATOM 611 N N . THR A 1 77 ? 9.883 9.533 -1.301 1.00 96.00 77 THR A N 1
ATOM 612 C CA . THR A 1 77 ? 10.077 10.754 -0.508 1.00 96.00 77 THR A CA 1
ATOM 613 C C . THR A 1 77 ? 8.722 11.331 -0.100 1.00 96.00 77 THR A C 1
ATOM 615 O O . THR A 1 77 ? 7.702 11.084 -0.750 1.00 96.00 77 THR A O 1
ATOM 618 N N . ALA A 1 78 ? 8.705 12.187 0.922 1.00 96.00 78 ALA A N 1
ATOM 619 C CA . ALA A 1 78 ? 7.488 12.891 1.312 1.00 96.00 78 ALA A CA 1
ATOM 620 C C . ALA A 1 78 ? 6.914 13.759 0.182 1.00 96.00 78 ALA A C 1
ATOM 622 O O . ALA A 1 78 ? 5.700 13.840 0.006 1.00 96.00 78 ALA A O 1
ATOM 623 N N . ARG A 1 79 ? 7.782 14.364 -0.642 1.00 96.31 79 ARG A N 1
ATOM 624 C CA . ARG A 1 79 ? 7.354 15.163 -1.797 1.00 96.31 79 ARG A CA 1
ATOM 625 C C . ARG A 1 79 ? 6.685 14.301 -2.865 1.00 96.31 79 ARG A C 1
ATOM 627 O O . ARG A 1 79 ? 5.715 14.751 -3.465 1.00 96.31 79 ARG A O 1
ATOM 634 N N . TYR A 1 80 ? 7.190 13.092 -3.106 1.00 95.56 80 TYR A N 1
ATOM 635 C CA . TYR A 1 80 ? 6.599 12.167 -4.072 1.00 95.56 80 TYR A CA 1
ATOM 636 C C . TYR A 1 80 ? 5.311 11.529 -3.552 1.00 95.56 80 TYR A C 1
ATOM 638 O O . TYR A 1 80 ? 4.331 11.434 -4.286 1.00 95.56 80 TYR A O 1
ATOM 646 N N . ALA A 1 81 ? 5.281 11.155 -2.271 1.00 95.56 81 ALA A N 1
ATOM 647 C CA . ALA A 1 81 ? 4.084 10.637 -1.618 1.00 95.56 81 ALA A CA 1
ATOM 648 C C . ALA A 1 81 ? 2.995 11.707 -1.413 1.00 95.56 81 ALA A C 1
ATOM 650 O O . ALA A 1 81 ?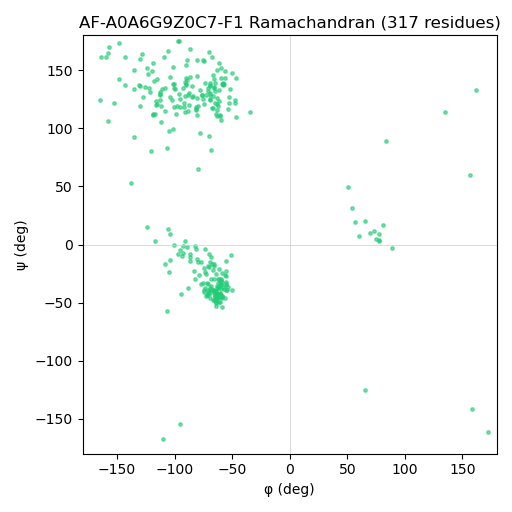 1.834 11.358 -1.204 1.00 95.56 81 ALA A O 1
ATOM 651 N N . GLY A 1 82 ? 3.365 12.992 -1.452 1.00 95.81 82 GLY A N 1
ATOM 652 C CA . GLY A 1 82 ? 2.497 14.127 -1.133 1.00 95.81 82 GLY A CA 1
ATOM 653 C C . GLY A 1 82 ? 2.295 14.353 0.370 1.00 95.81 82 GLY A C 1
ATOM 654 O O . GLY A 1 82 ? 1.534 15.241 0.748 1.00 95.81 82 GLY A O 1
ATOM 655 N N . ALA A 1 83 ? 2.952 13.565 1.225 1.00 94.88 83 ALA A N 1
ATOM 656 C CA . ALA A 1 83 ? 2.922 13.685 2.677 1.00 94.88 83 ALA A CA 1
ATOM 657 C C . ALA A 1 83 ? 4.069 12.908 3.332 1.00 94.88 83 ALA A C 1
ATOM 659 O O . ALA A 1 83 ? 4.618 11.972 2.753 1.00 94.88 83 ALA A O 1
ATOM 660 N N . GLU A 1 84 ? 4.364 13.249 4.585 1.00 95.19 84 GLU A N 1
ATOM 661 C CA . GLU A 1 84 ? 5.219 12.433 5.446 1.00 95.19 84 GLU A CA 1
ATOM 662 C C . GLU A 1 84 ? 4.510 11.116 5.817 1.00 95.19 84 GLU A C 1
ATOM 664 O O . GLU A 1 84 ? 3.388 11.115 6.347 1.00 95.19 84 GLU A O 1
ATOM 669 N N . LEU A 1 85 ? 5.183 9.997 5.526 1.00 96.00 85 LEU A N 1
ATOM 670 C CA . LEU A 1 85 ? 4.770 8.639 5.890 1.00 96.00 85 LEU A CA 1
ATOM 671 C C . LEU A 1 85 ? 5.587 8.201 7.109 1.00 96.00 85 LEU A C 1
ATOM 673 O O . LEU A 1 85 ? 6.749 7.808 7.003 1.00 96.00 85 LEU A O 1
ATOM 677 N N . THR A 1 86 ? 4.972 8.311 8.278 1.00 95.19 86 THR A N 1
ATOM 678 C CA . THR A 1 86 ? 5.643 8.299 9.586 1.00 95.19 86 THR A CA 1
ATOM 679 C C . THR A 1 86 ? 5.873 6.906 10.167 1.00 95.19 86 THR A C 1
ATOM 681 O O . THR A 1 86 ? 6.654 6.747 11.102 1.00 95.19 86 THR A O 1
ATOM 684 N N . ASN A 1 87 ? 5.219 5.881 9.621 1.00 95.75 87 ASN A N 1
ATOM 685 C CA . ASN A 1 87 ? 5.297 4.504 10.106 1.00 95.75 87 ASN A CA 1
ATOM 686 C C . ASN A 1 87 ? 5.142 3.487 8.961 1.00 95.75 87 ASN A C 1
ATOM 688 O O . ASN A 1 87 ? 4.896 3.841 7.804 1.00 95.75 87 ASN A O 1
ATOM 692 N N . GLU A 1 88 ? 5.332 2.203 9.283 1.00 95.19 88 GLU A N 1
ATOM 693 C CA . GLU A 1 88 ? 5.280 1.118 8.298 1.00 95.19 88 GLU A CA 1
ATOM 694 C C . GLU A 1 88 ? 3.890 0.971 7.665 1.00 95.19 88 GLU A C 1
ATOM 696 O O . GLU A 1 88 ? 3.802 0.830 6.446 1.00 95.19 88 GLU A O 1
ATOM 701 N N . VAL A 1 89 ? 2.808 1.059 8.449 1.00 96.81 89 VAL A N 1
ATOM 702 C CA . VAL A 1 89 ? 1.443 0.892 7.925 1.00 96.81 89 VAL A CA 1
ATOM 703 C C . VAL A 1 89 ? 1.057 2.004 6.951 1.00 96.81 89 VAL A C 1
ATOM 705 O O . VAL A 1 89 ? 0.495 1.706 5.903 1.00 96.81 89 VAL A O 1
ATOM 708 N N . GLU A 1 90 ? 1.435 3.259 7.210 1.00 97.19 90 GLU A N 1
ATOM 709 C CA . GLU A 1 90 ? 1.245 4.370 6.266 1.00 97.19 90 GLU A CA 1
ATOM 710 C C . GLU A 1 90 ? 1.995 4.128 4.955 1.00 97.19 90 GLU A C 1
ATOM 712 O O . GLU A 1 90 ? 1.452 4.354 3.873 1.00 97.19 90 GLU A O 1
ATOM 717 N N . ARG A 1 91 ? 3.232 3.624 5.044 1.00 96.44 91 ARG A N 1
ATOM 718 C CA . ARG A 1 91 ? 4.053 3.317 3.870 1.00 96.44 91 ARG A CA 1
ATOM 719 C C . ARG A 1 91 ? 3.467 2.181 3.043 1.00 96.44 91 ARG A C 1
ATOM 721 O O . ARG A 1 91 ? 3.369 2.315 1.827 1.00 96.44 91 ARG A O 1
ATOM 728 N N . VAL A 1 92 ? 3.079 1.082 3.684 1.00 96.12 92 VAL A N 1
ATOM 729 C CA . VAL A 1 92 ? 2.468 -0.067 3.006 1.00 96.12 92 VAL A CA 1
ATOM 730 C C . VAL A 1 92 ? 1.123 0.323 2.401 1.00 96.12 92 VAL A C 1
ATOM 732 O O . VAL A 1 92 ? 0.872 0.011 1.243 1.00 96.12 92 VAL A O 1
ATOM 735 N N . LEU A 1 93 ? 0.285 1.062 3.130 1.00 96.38 93 LEU A N 1
ATOM 736 C CA . LEU A 1 93 ? -1.005 1.529 2.625 1.00 96.38 93 LEU A CA 1
ATOM 737 C C . LEU A 1 93 ? -0.836 2.434 1.396 1.00 96.38 93 LEU A C 1
ATOM 739 O O . LEU A 1 93 ? -1.532 2.259 0.397 1.00 96.38 93 LEU A O 1
ATOM 743 N N . TRP A 1 94 ? 0.139 3.348 1.426 1.00 96.50 94 TRP A N 1
ATOM 744 C CA . TRP A 1 94 ? 0.491 4.158 0.260 1.00 96.50 94 TRP A CA 1
ATOM 745 C C . TRP A 1 94 ? 0.979 3.291 -0.911 1.00 96.50 94 TRP A C 1
ATOM 747 O O . TRP A 1 94 ? 0.526 3.478 -2.038 1.00 96.50 94 TRP A O 1
ATOM 757 N N . ARG A 1 95 ? 1.854 2.306 -0.660 1.00 95.62 95 ARG A N 1
ATOM 758 C CA . ARG A 1 95 ? 2.393 1.409 -1.699 1.00 95.62 95 ARG A CA 1
ATOM 759 C C . ARG A 1 95 ? 1.314 0.534 -2.327 1.00 95.62 95 ARG A C 1
ATOM 761 O O . ARG A 1 95 ? 1.289 0.417 -3.549 1.00 95.62 95 ARG A O 1
ATOM 768 N N . VAL A 1 96 ? 0.400 -0.027 -1.536 1.00 95.31 96 VAL A N 1
ATOM 769 C CA . VAL A 1 96 ? -0.761 -0.765 -2.051 1.00 95.31 96 VAL A CA 1
ATOM 770 C C . VAL A 1 96 ? -1.612 0.160 -2.916 1.00 95.31 96 VAL A C 1
ATOM 772 O O . VAL A 1 96 ? -1.857 -0.168 -4.072 1.00 95.31 96 VAL A O 1
ATOM 775 N N . ASN A 1 97 ? -1.955 1.363 -2.447 1.00 94.25 97 ASN A N 1
ATOM 776 C CA . ASN A 1 97 ? -2.717 2.333 -3.244 1.00 94.25 97 ASN A CA 1
ATOM 777 C C . ASN A 1 97 ? -2.012 2.777 -4.530 1.00 94.25 97 ASN A C 1
ATOM 779 O O . ASN A 1 97 ? -2.687 3.092 -5.505 1.00 94.25 97 ASN A O 1
ATOM 783 N N . ALA A 1 98 ? -0.681 2.798 -4.552 1.00 93.75 98 ALA A N 1
ATOM 784 C CA . ALA A 1 98 ? 0.116 3.068 -5.746 1.00 93.75 98 ALA A CA 1
ATOM 785 C C . ALA A 1 98 ? 0.283 1.832 -6.657 1.00 93.75 98 ALA A C 1
ATOM 787 O O . ALA A 1 98 ? 0.886 1.930 -7.722 1.00 93.75 98 ALA A O 1
ATOM 788 N N . GLY A 1 99 ? -0.225 0.664 -6.247 1.00 93.12 99 GLY A N 1
ATOM 789 C CA . GLY A 1 99 ? -0.105 -0.611 -6.960 1.00 93.12 99 GLY A CA 1
ATOM 790 C C . GLY A 1 99 ? 1.259 -1.289 -6.811 1.00 93.12 99 GLY A C 1
ATOM 791 O O . GLY A 1 99 ? 1.521 -2.280 -7.485 1.00 93.12 99 GLY A O 1
ATOM 792 N N . LEU A 1 100 ? 2.126 -0.792 -5.930 1.00 92.12 100 LEU A N 1
ATOM 793 C CA . LEU A 1 100 ? 3.477 -1.312 -5.705 1.00 92.12 100 LEU A CA 1
ATOM 794 C C . LEU A 1 100 ? 3.509 -2.575 -4.840 1.00 92.12 100 LEU A C 1
ATOM 796 O O . LEU A 1 100 ? 4.430 -3.373 -4.993 1.00 92.12 100 LEU A O 1
ATOM 800 N N . ASP A 1 101 ? 2.514 -2.758 -3.973 1.00 91.62 101 ASP A N 1
ATOM 801 C CA . ASP A 1 101 ? 2.384 -3.926 -3.098 1.00 91.62 101 ASP A CA 1
ATOM 802 C C . ASP A 1 101 ? 1.024 -4.622 -3.291 1.00 91.62 101 ASP A C 1
ATOM 804 O O . ASP A 1 101 ? 0.040 -3.959 -3.640 1.00 91.62 101 ASP A O 1
ATOM 808 N N . PRO A 1 102 ? 0.950 -5.945 -3.047 1.00 90.75 102 PRO A N 1
ATOM 809 C CA . PRO A 1 102 ? -0.310 -6.677 -3.037 1.00 90.75 102 PRO A CA 1
ATOM 810 C C . PRO A 1 102 ? -1.121 -6.381 -1.767 1.00 90.75 102 PRO A C 1
ATOM 812 O O . PRO A 1 102 ? -0.569 -6.032 -0.719 1.00 90.75 102 PRO A O 1
ATOM 815 N N . ILE A 1 103 ? -2.436 -6.594 -1.832 1.00 94.69 103 ILE A N 1
ATOM 816 C CA . ILE A 1 103 ? -3.381 -6.337 -0.730 1.00 94.69 103 ILE A CA 1
ATOM 817 C C . ILE A 1 103 ? -2.995 -7.060 0.567 1.00 94.69 103 ILE A C 1
ATOM 819 O O . ILE A 1 103 ? -3.095 -6.487 1.653 1.00 94.69 103 ILE A O 1
ATOM 823 N N . GLY A 1 104 ? -2.512 -8.299 0.471 1.00 92.25 104 GLY A N 1
ATOM 824 C CA . GLY A 1 104 ? -2.112 -9.108 1.621 1.00 92.25 104 GLY A CA 1
ATOM 825 C C . GLY A 1 104 ? -1.024 -8.445 2.461 1.00 92.25 104 GLY A C 1
ATOM 826 O O . GLY A 1 104 ? -1.051 -8.563 3.682 1.00 92.25 104 GLY A O 1
ATOM 827 N N . ARG A 1 105 ? -0.129 -7.660 1.838 1.00 91.94 105 ARG A N 1
ATOM 828 C CA . ARG A 1 105 ? 0.898 -6.912 2.573 1.00 91.94 105 ARG A CA 1
ATOM 829 C C . ARG A 1 105 ? 0.274 -5.851 3.473 1.00 91.94 105 ARG A C 1
ATOM 831 O O . ARG A 1 105 ? 0.694 -5.701 4.615 1.00 91.94 105 ARG A O 1
ATOM 838 N N . PHE A 1 106 ? -0.750 -5.149 2.987 1.00 96.25 106 PHE A N 1
ATOM 839 C CA . PHE A 1 106 ? -1.493 -4.198 3.807 1.00 96.25 106 PHE A CA 1
ATOM 840 C C . PHE A 1 106 ? -2.214 -4.890 4.959 1.00 96.25 106 PHE A C 1
ATOM 842 O O . PHE A 1 106 ? -2.082 -4.439 6.090 1.00 96.25 106 PHE A O 1
ATOM 849 N N . VAL A 1 107 ? -2.923 -5.988 4.704 1.00 96.50 107 VAL A N 1
ATOM 850 C CA . VAL A 1 107 ? -3.694 -6.676 5.749 1.00 96.50 107 VAL A CA 1
ATOM 851 C C . VAL A 1 107 ? -2.784 -7.272 6.827 1.00 96.50 107 VAL A C 1
ATOM 853 O O . VAL A 1 107 ? -3.069 -7.114 8.013 1.00 96.50 107 VAL A O 1
ATOM 856 N N . GLU A 1 108 ? -1.647 -7.859 6.443 1.00 94.50 108 GLU A N 1
ATOM 857 C CA . GLU A 1 108 ? -0.613 -8.315 7.379 1.00 94.50 108 GLU A CA 1
ATOM 858 C C . GLU A 1 108 ? -0.086 -7.158 8.242 1.00 94.50 108 GLU A C 1
ATOM 860 O O . GLU A 1 108 ? -0.074 -7.243 9.473 1.00 94.50 108 GLU A O 1
ATOM 865 N N . THR A 1 109 ? 0.363 -6.070 7.608 1.00 95.12 109 THR A N 1
ATOM 866 C CA . THR A 1 109 ? 0.946 -4.927 8.318 1.00 95.12 109 THR A CA 1
ATOM 867 C C . THR A 1 109 ? -0.092 -4.234 9.198 1.00 95.12 109 THR A C 1
ATOM 869 O O . THR A 1 109 ? 0.218 -3.895 10.339 1.00 95.12 109 THR A O 1
ATOM 872 N N . PHE A 1 110 ? -1.325 -4.062 8.719 1.00 97.81 110 PHE A N 1
ATOM 873 C CA . PHE A 1 110 ? -2.424 -3.476 9.483 1.00 97.81 110 PHE A CA 1
ATOM 874 C C . PHE A 1 110 ? -2.746 -4.324 10.714 1.00 97.81 110 PHE A C 1
ATOM 876 O O . PHE A 1 110 ? -2.748 -3.788 11.817 1.00 97.81 110 PHE A O 1
ATOM 883 N N . GLY A 1 111 ? -2.910 -5.644 10.562 1.00 95.56 111 GLY A N 1
ATOM 884 C CA . GLY A 1 111 ? -3.189 -6.551 11.681 1.00 95.56 111 GLY A CA 1
ATOM 885 C C . GLY A 1 111 ? -2.107 -6.547 12.769 1.00 95.56 111 GLY A C 1
ATOM 886 O O . GLY A 1 111 ? -2.409 -6.724 13.945 1.00 95.56 111 GLY A O 1
ATOM 887 N N . ARG A 1 112 ? -0.846 -6.289 12.400 1.00 92.75 112 ARG A N 1
ATOM 888 C CA . ARG A 1 112 ? 0.293 -6.191 13.333 1.00 92.75 112 ARG A CA 1
ATOM 889 C C . ARG A 1 112 ? 0.493 -4.800 13.939 1.00 92.75 112 ARG A C 1
ATOM 891 O O . ARG A 1 112 ? 1.357 -4.643 14.800 1.00 92.75 112 ARG A O 1
ATOM 898 N N . SER A 1 113 ? -0.239 -3.797 13.466 1.00 96.25 113 SER A N 1
ATOM 899 C CA . SER A 1 113 ? -0.068 -2.408 13.889 1.00 96.25 113 SER A CA 1
ATOM 900 C C . SER A 1 113 ? -0.945 -2.068 15.089 1.00 96.25 113 SER A C 1
ATOM 902 O O . SER A 1 113 ? -2.008 -2.651 15.290 1.00 96.25 113 SER A O 1
ATOM 904 N N . VAL A 1 114 ? -0.518 -1.067 15.856 1.00 97.75 114 VAL A N 1
ATOM 905 C CA . VAL A 1 114 ? -1.389 -0.338 16.784 1.00 97.75 114 VAL A CA 1
ATOM 906 C C . VAL A 1 114 ? -1.930 0.879 16.048 1.00 97.75 114 VAL A C 1
ATOM 908 O O . VAL A 1 114 ? -1.186 1.573 15.354 1.00 97.75 114 VAL A O 1
ATOM 911 N N . VAL A 1 115 ? -3.227 1.121 16.177 1.00 98.12 115 VAL A N 1
ATOM 912 C CA . VAL A 1 115 ? -3.923 2.245 15.554 1.00 98.12 115 VAL A CA 1
ATOM 913 C C . VAL A 1 115 ? -4.758 2.986 16.591 1.00 98.12 115 VAL A C 1
ATOM 915 O O . VAL A 1 115 ? -5.087 2.449 17.645 1.00 98.12 115 VAL A O 1
ATOM 918 N N . LEU A 1 116 ? -5.109 4.231 16.295 1.00 98.06 116 LEU A N 1
ATOM 919 C CA . LEU A 1 116 ? -5.919 5.078 17.159 1.00 98.06 116 LEU A CA 1
ATOM 920 C C . LEU A 1 116 ? -7.360 5.105 16.666 1.00 98.06 116 LEU A C 1
ATOM 922 O O . LEU A 1 116 ? -7.617 5.260 15.472 1.00 98.06 116 LEU A O 1
ATOM 926 N N . VAL A 1 117 ? -8.302 5.033 17.595 1.00 97.31 117 VAL A N 1
ATOM 927 C CA . VAL A 1 117 ? -9.712 5.353 17.357 1.00 97.31 117 VAL A CA 1
ATOM 928 C C . VAL A 1 117 ? -10.125 6.498 18.275 1.00 97.31 117 VAL A C 1
ATOM 930 O O . VAL A 1 117 ? -9.588 6.645 19.373 1.00 97.31 117 VAL A O 1
ATOM 933 N N . VAL A 1 118 ? -11.076 7.317 17.829 1.00 94.75 118 VAL A N 1
ATOM 934 C CA . VAL A 1 118 ? -11.590 8.453 18.610 1.00 94.75 118 VAL A CA 1
ATOM 935 C C . VAL A 1 118 ? -12.893 8.038 19.281 1.00 94.75 118 VAL A C 1
ATOM 937 O O . VAL A 1 118 ? -13.896 7.814 18.601 1.00 94.75 118 VAL A O 1
ATOM 940 N N . GLN A 1 119 ? -12.880 7.929 20.605 1.00 92.50 119 GLN A N 1
ATOM 941 C CA . GLN A 1 119 ? -14.059 7.604 21.404 1.00 92.50 119 GLN A CA 1
ATOM 942 C C . GLN A 1 119 ? -15.002 8.808 21.531 1.00 92.50 119 GLN A C 1
ATOM 944 O O . GLN A 1 119 ? -14.603 9.962 21.362 1.00 92.50 119 GLN A O 1
ATOM 949 N N . THR A 1 120 ? -16.275 8.555 21.839 1.00 86.81 120 THR A N 1
ATOM 950 C CA . THR A 1 120 ? -17.119 9.594 22.444 1.00 86.81 120 THR A CA 1
ATOM 951 C C . THR A 1 120 ? -16.839 9.683 23.949 1.00 86.81 120 THR A C 1
ATOM 953 O O . THR A 1 120 ? -16.355 8.710 24.531 1.00 86.81 120 THR A O 1
ATOM 956 N N . PRO A 1 121 ? -17.158 10.812 24.608 1.00 83.38 121 PRO A N 1
ATOM 957 C CA . PRO A 1 121 ? -17.085 10.907 26.067 1.00 83.38 121 PRO A CA 1
ATOM 958 C C . PRO A 1 121 ? -17.873 9.799 26.785 1.00 83.38 121 PRO A C 1
ATOM 960 O O . PRO A 1 121 ? -17.405 9.270 27.790 1.00 83.38 121 PRO A O 1
ATOM 963 N N . ASP A 1 122 ? -19.020 9.398 26.230 1.00 80.44 122 ASP A N 1
ATOM 964 C CA . ASP A 1 122 ? -19.849 8.320 26.780 1.00 80.44 122 ASP A CA 1
ATOM 965 C C . ASP A 1 122 ? -19.182 6.941 26.608 1.00 80.44 122 ASP A C 1
ATOM 967 O O . ASP A 1 122 ? -19.176 6.129 27.535 1.00 80.44 122 ASP A O 1
ATOM 971 N N . ASP A 1 123 ? -18.544 6.689 25.457 1.00 75.31 123 ASP A N 1
ATOM 972 C CA . ASP A 1 123 ? -17.798 5.448 25.197 1.00 75.31 123 ASP A CA 1
ATOM 973 C C . ASP A 1 123 ? -16.529 5.336 26.054 1.00 75.31 123 ASP A C 1
ATOM 975 O O . ASP A 1 123 ? -16.088 4.229 26.367 1.00 75.31 123 ASP A O 1
ATOM 979 N N . ALA A 1 124 ? -15.911 6.460 26.429 1.00 69.25 124 ALA A N 1
ATOM 980 C CA . ALA A 1 124 ? -14.691 6.466 27.238 1.00 69.25 124 ALA A CA 1
ATOM 981 C C . ALA A 1 124 ? -14.920 5.844 28.629 1.00 69.25 124 ALA A C 1
ATOM 983 O O . ALA A 1 124 ? -14.022 5.211 29.188 1.00 69.25 124 ALA A O 1
ATOM 984 N N . LEU A 1 125 ? -16.146 5.945 29.155 1.00 69.44 125 LEU A N 1
ATOM 985 C CA . LEU A 1 125 ? -16.553 5.307 30.410 1.00 69.44 125 LEU A CA 1
ATOM 986 C C . LEU A 1 125 ? -16.746 3.789 30.264 1.00 69.44 125 LEU A C 1
ATOM 988 O O . LEU A 1 125 ? -16.623 3.050 31.242 1.00 69.44 125 LEU A O 1
ATOM 992 N N . VAL A 1 126 ? -17.014 3.306 29.046 1.00 69.88 126 VAL A N 1
ATOM 993 C CA . VAL A 1 126 ? -17.254 1.893 28.734 1.00 69.88 126 VAL A CA 1
ATOM 994 C C . VAL A 1 126 ? -16.219 1.426 27.711 1.00 69.88 126 VAL A C 1
ATOM 996 O O . VAL A 1 126 ? -16.500 1.294 26.522 1.00 69.88 126 VAL A O 1
ATOM 999 N N . GLN A 1 127 ? -15.008 1.111 28.188 1.00 65.25 127 GLN A N 1
ATOM 1000 C CA . GLN A 1 127 ? -13.823 0.767 27.375 1.00 65.25 127 GLN A CA 1
ATOM 1001 C C . GLN A 1 127 ? -14.015 -0.332 26.305 1.00 65.25 127 GLN A C 1
ATOM 1003 O O . GLN A 1 127 ? -13.126 -0.538 25.483 1.00 65.25 127 GLN A O 1
ATOM 1008 N N . ARG A 1 128 ? -15.152 -1.037 26.285 1.00 70.75 128 ARG A N 1
ATOM 1009 C CA . ARG A 1 128 ? -15.451 -2.153 25.376 1.00 70.75 128 ARG A CA 1
ATOM 1010 C C . ARG A 1 128 ? -16.339 -1.805 24.178 1.00 70.75 128 ARG A C 1
ATOM 1012 O O . ARG A 1 128 ? -16.614 -2.692 23.378 1.00 70.75 128 ARG A O 1
ATOM 1019 N N . VAL A 1 129 ? -16.794 -0.560 24.031 1.00 87.62 129 VAL A N 1
ATOM 1020 C CA . VAL A 1 129 ? -17.617 -0.162 22.874 1.00 87.62 129 VAL A CA 1
ATOM 1021 C C . VAL A 1 129 ? -16.723 0.339 21.732 1.00 87.62 129 VAL A C 1
ATOM 1023 O O . VAL A 1 129 ? -15.729 1.037 21.957 1.00 87.62 129 VAL A O 1
ATOM 1026 N N . TRP A 1 130 ? -17.032 -0.063 20.494 1.00 94.31 130 TRP A N 1
ATOM 1027 C CA . TRP A 1 130 ? -16.384 0.445 19.280 1.00 94.31 130 TRP A CA 1
ATOM 1028 C C . TRP A 1 130 ? -17.055 1.755 18.837 1.00 94.31 130 TRP A C 1
ATOM 1030 O O . TRP A 1 130 ? -18.277 1.753 18.673 1.00 94.31 130 TRP A O 1
ATOM 1040 N N . PRO A 1 131 ? -16.302 2.850 18.600 1.00 95.06 131 PRO A N 1
ATOM 1041 C CA . PRO A 1 131 ? -16.868 4.171 18.310 1.00 95.06 131 PRO A CA 1
ATOM 1042 C C . PRO A 1 131 ? -17.328 4.294 16.847 1.00 95.06 131 PRO A C 1
ATOM 1044 O O . PRO A 1 131 ? -16.779 5.052 16.046 1.00 95.06 131 PRO A O 1
ATOM 1047 N N . LEU A 1 132 ? -18.333 3.502 16.478 1.00 95.50 132 LEU A N 1
ATOM 1048 C CA . LEU A 1 132 ? -18.905 3.475 15.136 1.00 95.50 132 LEU A CA 1
ATOM 1049 C C . LEU A 1 132 ? -19.812 4.690 14.909 1.00 95.50 132 LEU A C 1
ATOM 1051 O O . LEU A 1 132 ? -20.732 4.945 15.686 1.00 95.50 132 LEU A O 1
ATOM 1055 N N . ARG A 1 133 ? -19.596 5.415 13.810 1.00 94.56 133 ARG A N 1
ATOM 1056 C CA . ARG A 1 133 ? -20.422 6.564 13.413 1.00 94.56 133 ARG A CA 1
ATOM 1057 C C . ARG A 1 133 ? -21.404 6.174 12.307 1.00 94.56 133 ARG A C 1
ATOM 1059 O O . ARG A 1 133 ? -21.006 5.453 11.395 1.00 94.56 133 ARG A O 1
ATOM 1066 N N . PRO A 1 134 ? -22.668 6.625 12.350 1.00 96.00 134 PRO A N 1
ATOM 1067 C CA . PRO A 1 134 ? -23.577 6.435 11.227 1.00 96.00 134 PRO A CA 1
ATOM 1068 C C . PRO A 1 134 ? -23.134 7.294 10.030 1.00 96.00 134 PRO A C 1
ATOM 1070 O O . PRO A 1 134 ? -22.913 8.494 10.174 1.00 96.00 134 PRO A O 1
ATOM 1073 N N . GLU A 1 135 ? -23.037 6.687 8.847 1.00 95.38 135 GLU A N 1
ATOM 1074 C CA . GLU A 1 135 ? -22.808 7.356 7.560 1.00 95.38 135 GLU A CA 1
ATOM 1075 C C . GLU A 1 135 ? -23.776 6.749 6.529 1.00 95.38 135 GLU A C 1
ATOM 1077 O O . GLU A 1 135 ? -23.502 5.716 5.917 1.00 95.38 135 GLU A O 1
ATOM 1082 N N . GLY A 1 136 ? -24.955 7.358 6.373 1.00 94.44 136 GLY A N 1
ATOM 1083 C CA . GLY A 1 136 ? -26.021 6.807 5.529 1.00 94.44 136 GLY A CA 1
ATOM 1084 C C . GLY A 1 136 ? -26.573 5.484 6.076 1.00 94.44 136 GLY A C 1
ATOM 1085 O O . GLY A 1 136 ? -26.995 5.417 7.228 1.00 94.44 136 GLY A O 1
ATOM 1086 N N . ASP A 1 137 ? -26.573 4.436 5.249 1.00 94.62 137 ASP A N 1
ATOM 1087 C CA . ASP A 1 137 ? -26.939 3.058 5.616 1.00 94.62 137 ASP A CA 1
ATOM 1088 C C . ASP A 1 137 ? -25.783 2.281 6.275 1.00 94.62 137 ASP A C 1
ATOM 1090 O O . ASP A 1 137 ? -25.941 1.113 6.642 1.00 94.62 137 ASP A O 1
ATOM 1094 N N . ARG A 1 138 ? -24.608 2.908 6.413 1.00 96.38 138 ARG A N 1
ATOM 1095 C CA . ARG A 1 138 ? -23.386 2.282 6.918 1.00 96.38 138 ARG A CA 1
ATOM 1096 C C . ARG A 1 138 ? -23.006 2.783 8.297 1.00 96.38 138 ARG A C 1
ATOM 1098 O O . ARG A 1 138 ? -23.425 3.841 8.766 1.00 96.38 138 ARG A O 1
ATOM 1105 N N . ARG A 1 139 ? -22.157 1.990 8.943 1.00 97.69 139 ARG A N 1
ATOM 1106 C CA . ARG A 1 139 ? -21.438 2.364 10.158 1.00 97.69 139 ARG A CA 1
ATOM 1107 C C . ARG A 1 139 ? -19.958 2.468 9.833 1.00 97.69 139 ARG A C 1
ATOM 1109 O O . ARG A 1 139 ? -19.400 1.559 9.229 1.00 97.69 139 ARG A O 1
ATOM 1116 N N . VAL A 1 140 ? -19.320 3.554 10.238 1.00 97.88 140 VAL A N 1
ATOM 1117 C CA . VAL A 1 140 ? -17.916 3.822 9.931 1.00 97.88 140 VAL A CA 1
ATOM 1118 C C . VAL A 1 140 ? -17.098 3.774 11.205 1.00 97.88 140 VAL A C 1
ATOM 1120 O O . VAL A 1 140 ? -17.428 4.447 12.182 1.00 97.88 140 VAL A O 1
ATOM 1123 N N . LEU A 1 141 ? -16.018 2.997 11.186 1.00 98.00 141 LEU A N 1
ATOM 1124 C CA . LEU A 1 141 ? -14.941 3.128 12.157 1.00 98.00 141 LEU A CA 1
ATOM 1125 C C . LEU A 1 141 ? -13.851 4.016 11.557 1.00 98.00 141 LEU A C 1
ATOM 1127 O O . LEU A 1 141 ? -13.240 3.650 10.551 1.00 98.00 141 LEU A O 1
ATOM 1131 N N . HIS A 1 142 ? -13.586 5.158 12.187 1.00 97.88 142 HIS A N 1
ATOM 1132 C CA . HIS A 1 142 ? -12.427 5.979 11.847 1.00 97.88 142 HIS A CA 1
ATOM 1133 C C . HIS A 1 142 ? -11.201 5.475 12.602 1.00 97.88 142 HIS A C 1
ATOM 1135 O O . HIS A 1 142 ? -11.236 5.336 13.826 1.00 97.88 142 HIS A O 1
ATOM 1141 N N . VAL A 1 143 ? -10.131 5.211 11.860 1.00 98.19 143 VAL A N 1
ATOM 1142 C CA . VAL A 1 143 ? -8.877 4.664 12.373 1.00 98.19 143 VAL A CA 1
ATOM 1143 C C . VAL A 1 143 ? -7.731 5.576 11.949 1.00 98.19 143 VAL A C 1
ATOM 1145 O O . VAL A 1 143 ? -7.662 5.976 10.790 1.00 98.19 143 VAL A O 1
ATOM 1148 N N . PHE A 1 144 ? -6.815 5.889 12.859 1.00 98.31 144 PHE A N 1
ATOM 1149 C CA . PHE A 1 144 ? -5.661 6.743 12.584 1.00 98.31 144 PHE A CA 1
ATOM 1150 C C . PHE A 1 144 ? -4.366 5.992 12.871 1.00 98.31 144 PHE A C 1
ATOM 1152 O O . PHE A 1 144 ? -4.208 5.375 13.919 1.00 98.31 144 PHE A O 1
ATOM 1159 N N . THR A 1 145 ? -3.428 6.031 11.933 1.00 97.81 145 THR A N 1
ATOM 1160 C CA . THR A 1 145 ? -2.164 5.282 12.021 1.00 97.81 145 THR A CA 1
ATOM 1161 C C . THR A 1 145 ? -1.129 5.951 12.921 1.00 97.81 145 THR A C 1
ATOM 1163 O O . THR A 1 145 ? -0.145 5.323 13.297 1.00 97.81 145 THR A O 1
ATOM 1166 N N . SER A 1 146 ? -1.324 7.224 13.266 1.00 96.31 146 SER A N 1
ATOM 1167 C CA . SER A 1 146 ? -0.472 7.968 14.194 1.00 96.31 146 SER A CA 1
ATOM 1168 C C . SER A 1 146 ? -1.208 9.194 14.757 1.00 96.31 146 SER A C 1
ATOM 1170 O O . SER A 1 146 ? -2.176 9.656 14.142 1.00 96.31 146 SER A O 1
ATOM 1172 N N . PRO A 1 147 ? -0.751 9.778 15.886 1.00 95.75 147 PRO A N 1
ATOM 1173 C CA . PRO A 1 147 ? -1.341 11.001 16.439 1.00 95.75 147 PRO A CA 1
ATOM 1174 C C . PRO A 1 147 ? -1.372 12.163 15.439 1.00 95.75 147 PRO A C 1
ATOM 1176 O O . PRO A 1 147 ? -2.328 12.928 15.410 1.00 95.75 147 PRO A O 1
ATOM 1179 N N . GLY A 1 148 ? -0.367 12.259 14.561 1.00 95.12 148 GLY A N 1
ATOM 1180 C CA . GLY A 1 148 ? -0.299 13.292 13.522 1.00 95.12 148 GLY A CA 1
ATOM 1181 C C . GLY A 1 148 ? -1.346 13.154 12.410 1.00 95.12 148 GLY A C 1
ATOM 1182 O O . GLY A 1 148 ? -1.492 14.074 11.610 1.00 95.12 148 GLY A O 1
ATOM 1183 N N . LYS A 1 149 ? -2.069 12.027 12.336 1.00 96.44 149 LYS A N 1
ATOM 1184 C CA . LYS A 1 149 ? -3.185 11.822 11.397 1.00 96.44 149 LYS A CA 1
ATOM 1185 C C . LYS A 1 149 ? -4.551 12.093 12.030 1.00 96.44 149 LYS A C 1
ATOM 1187 O O . LYS A 1 149 ? -5.548 12.090 11.313 1.00 96.44 149 LYS A O 1
ATOM 1192 N N . VAL A 1 150 ? -4.616 12.315 13.342 1.00 96.56 150 VAL A N 1
ATOM 1193 C CA . VAL A 1 150 ? -5.863 12.653 14.035 1.00 96.56 150 VAL A CA 1
ATOM 1194 C C . VAL A 1 150 ? -6.289 14.080 13.642 1.00 96.56 150 VAL A C 1
ATOM 1196 O O . VAL A 1 150 ? -5.444 14.978 13.639 1.00 96.56 150 VAL A O 1
ATOM 1199 N N . PRO A 1 151 ? -7.574 14.329 13.317 1.00 95.38 151 PRO A N 1
ATOM 1200 C CA . PRO A 1 151 ? -8.063 15.663 12.989 1.00 95.38 151 PRO A CA 1
ATOM 1201 C C . PRO A 1 151 ? -7.784 16.686 14.093 1.00 95.38 151 PRO A C 1
ATOM 1203 O O . PRO A 1 151 ? -7.891 16.391 15.285 1.00 95.38 151 PRO A O 1
ATOM 1206 N N . ALA A 1 152 ? -7.476 17.918 13.689 1.00 95.31 152 ALA A N 1
ATOM 1207 C CA . ALA A 1 152 ? -7.276 19.014 14.628 1.00 95.31 152 ALA A CA 1
ATOM 1208 C C . ALA A 1 152 ? -8.532 19.240 15.490 1.00 95.31 152 ALA A C 1
ATOM 1210 O O . ALA A 1 152 ? -9.656 19.215 14.989 1.00 95.31 152 ALA A O 1
ATOM 1211 N N . GLY A 1 153 ? -8.332 19.485 16.787 1.00 94.19 153 GLY A N 1
ATOM 1212 C CA . GLY A 1 153 ? -9.415 19.741 17.743 1.00 94.19 153 GLY A CA 1
ATOM 1213 C C . GLY A 1 153 ? -10.006 18.495 18.410 1.00 94.19 153 GLY A C 1
ATOM 1214 O O . GLY A 1 153 ? -10.853 18.641 19.287 1.00 94.19 153 GLY A O 1
ATOM 1215 N N . VAL A 1 154 ? -9.559 17.287 18.052 1.00 95.31 154 VAL A N 1
ATOM 1216 C CA . VAL A 1 154 ? -9.873 16.081 18.831 1.00 95.31 154 VAL A CA 1
ATOM 1217 C C . VAL A 1 154 ? -9.134 16.135 20.168 1.00 95.31 154 VAL A C 1
ATOM 1219 O O . VAL A 1 154 ? -7.920 16.337 20.198 1.00 95.31 154 VAL A O 1
ATOM 1222 N N . ASP A 1 155 ? -9.864 15.937 21.266 1.00 94.88 155 ASP A N 1
ATOM 1223 C CA . ASP A 1 155 ? -9.284 15.825 22.605 1.00 94.88 155 ASP A CA 1
ATOM 1224 C C . ASP A 1 155 ? -8.406 14.560 22.696 1.00 94.88 155 ASP A C 1
ATOM 1226 O O . ASP A 1 155 ? -8.921 13.453 22.491 1.00 94.88 155 ASP A O 1
ATOM 1230 N N . PRO A 1 156 ? -7.101 14.680 23.017 1.00 94.56 156 PRO A N 1
ATOM 1231 C CA . PRO A 1 156 ? -6.222 13.530 23.205 1.00 94.56 156 PRO A CA 1
ATOM 1232 C C . PRO A 1 156 ? -6.727 12.518 24.239 1.00 94.56 156 PRO A C 1
ATOM 1234 O O . PRO A 1 156 ? -6.426 11.335 24.110 1.00 94.56 156 PRO A O 1
ATOM 1237 N N . ALA A 1 157 ? -7.516 12.943 25.232 1.00 92.88 157 ALA A N 1
ATOM 1238 C CA . ALA A 1 157 ? -8.097 12.049 26.235 1.00 92.88 157 ALA A CA 1
ATOM 1239 C C . ALA A 1 157 ? -9.146 11.080 25.658 1.00 92.88 157 ALA A C 1
ATOM 1241 O O . ALA A 1 157 ? -9.470 10.078 26.293 1.00 92.88 157 ALA A O 1
ATOM 1242 N N . LEU A 1 158 ? -9.667 11.357 24.458 1.00 93.56 158 LEU A N 1
ATOM 1243 C CA . LEU A 1 158 ? -10.611 10.495 23.742 1.00 93.56 158 LEU A CA 1
ATOM 1244 C C . LEU A 1 158 ? -9.918 9.521 22.779 1.00 93.56 158 LEU A C 1
ATOM 1246 O O . LEU A 1 158 ? -10.595 8.738 22.106 1.00 93.56 158 LEU A O 1
ATOM 1250 N N . LEU A 1 159 ? -8.588 9.571 22.667 1.00 95.25 159 LEU A N 1
ATOM 1251 C CA . LEU A 1 159 ? -7.836 8.654 21.822 1.00 95.25 159 LEU A CA 1
ATOM 1252 C C . LEU A 1 159 ? -7.640 7.322 22.535 1.00 95.25 159 LEU A C 1
ATOM 1254 O O . LEU A 1 159 ? -7.089 7.256 23.631 1.00 95.25 159 LEU A O 1
ATOM 1258 N N . ARG A 1 160 ? -8.046 6.245 21.863 1.00 95.19 160 ARG A N 1
ATOM 1259 C CA . ARG A 1 160 ? -7.807 4.877 22.313 1.00 95.19 160 ARG A CA 1
ATOM 1260 C C . ARG A 1 160 ? -6.915 4.158 21.317 1.00 95.19 160 ARG A C 1
ATOM 1262 O O . ARG A 1 160 ? -7.270 4.040 20.144 1.00 95.19 160 ARG A O 1
ATOM 1269 N N . GLU A 1 161 ? -5.795 3.640 21.804 1.00 96.44 161 GLU A N 1
ATOM 1270 C CA . GLU A 1 161 ? -4.981 2.678 21.066 1.00 96.44 161 GLU A CA 1
ATOM 1271 C C . GLU A 1 161 ? -5.700 1.330 21.004 1.00 96.44 161 GLU A C 1
ATOM 1273 O O . GLU A 1 161 ? -6.198 0.822 22.010 1.00 96.44 161 GLU A O 1
ATOM 1278 N N . VAL A 1 162 ? -5.769 0.752 19.812 1.00 96.75 162 VAL A N 1
ATOM 1279 C CA . VAL A 1 162 ? -6.326 -0.579 19.568 1.00 96.75 162 VAL A CA 1
ATOM 1280 C C . VAL A 1 162 ? -5.408 -1.344 18.627 1.00 96.75 162 VAL A C 1
ATOM 1282 O O . VAL A 1 162 ? -4.735 -0.755 17.778 1.00 96.75 162 VAL A O 1
ATOM 1285 N N . SER A 1 163 ? -5.380 -2.668 18.760 1.00 96.94 163 SER A N 1
ATOM 1286 C CA . SER A 1 163 ? -4.689 -3.507 17.788 1.00 96.94 163 SER A CA 1
ATOM 1287 C C . SER A 1 163 ? -5.447 -3.488 16.462 1.00 96.94 163 SER A C 1
ATOM 1289 O O . SER A 1 163 ? -6.676 -3.591 16.440 1.00 96.94 163 SER A O 1
ATOM 1291 N N . GLY A 1 164 ? -4.734 -3.412 15.339 1.00 97.19 164 GLY A N 1
ATOM 1292 C CA . GLY A 1 164 ? -5.341 -3.617 14.027 1.00 97.19 164 GLY A CA 1
ATOM 1293 C C . GLY A 1 164 ? -5.973 -5.005 13.904 1.00 97.19 164 GLY A C 1
ATOM 1294 O O . GLY A 1 164 ? -7.003 -5.143 13.248 1.00 97.19 164 GLY A O 1
ATOM 1295 N N . LEU A 1 165 ? -5.437 -6.009 14.610 1.00 95.75 165 LEU A N 1
ATOM 1296 C CA . LEU A 1 165 ? -6.049 -7.334 14.715 1.00 95.75 165 LEU A CA 1
ATOM 1297 C C . LEU A 1 165 ? -7.443 -7.280 15.351 1.00 95.75 165 LEU A C 1
ATOM 1299 O O . LEU A 1 165 ? -8.365 -7.895 14.831 1.00 95.75 165 LEU A O 1
ATOM 1303 N N . ASP A 1 166 ? -7.633 -6.496 16.415 1.00 96.56 166 ASP A N 1
ATOM 1304 C CA . ASP A 1 166 ? -8.951 -6.360 17.049 1.00 96.56 166 ASP A CA 1
ATOM 1305 C C . ASP A 1 166 ? -9.968 -5.731 16.092 1.00 96.56 166 ASP A C 1
ATOM 1307 O O . ASP A 1 166 ? -11.135 -6.118 16.076 1.00 96.56 166 ASP A O 1
ATOM 1311 N N . VAL A 1 167 ? -9.529 -4.790 15.251 1.00 97.81 167 VAL A N 1
ATOM 1312 C CA . VAL A 1 167 ? -10.379 -4.224 14.197 1.00 97.81 167 VAL A CA 1
ATOM 1313 C C . VAL A 1 167 ? -10.752 -5.305 13.174 1.00 97.81 167 VAL A C 1
ATOM 1315 O O . VAL A 1 167 ? -11.928 -5.442 12.832 1.00 97.81 167 VAL A O 1
ATOM 1318 N N . LEU A 1 168 ? -9.783 -6.099 12.709 1.00 96.62 168 LEU A N 1
ATOM 1319 C CA . LEU A 1 168 ? -10.016 -7.174 11.738 1.00 96.62 168 LEU A CA 1
ATOM 1320 C C . LEU A 1 168 ? -10.927 -8.288 12.281 1.00 96.62 168 LEU A C 1
ATOM 1322 O O . LEU A 1 168 ? -11.792 -8.756 11.545 1.00 96.62 168 LEU A O 1
ATOM 1326 N N . ASP A 1 169 ? -10.768 -8.677 13.546 1.00 94.31 169 ASP A N 1
ATOM 1327 C CA . ASP A 1 169 ? -11.478 -9.812 14.147 1.00 94.31 169 ASP A CA 1
ATOM 1328 C C . ASP A 1 169 ? -12.834 -9.423 14.746 1.00 94.31 169 ASP A C 1
ATOM 1330 O O . ASP A 1 169 ? -13.792 -10.191 14.673 1.00 94.31 169 ASP A O 1
ATOM 1334 N N . GLN A 1 170 ? -12.938 -8.238 15.354 1.00 95.81 170 GLN A N 1
ATOM 1335 C CA . GLN A 1 170 ? -14.123 -7.850 16.127 1.00 95.81 170 GLN A CA 1
ATOM 1336 C C . GLN A 1 170 ? -15.011 -6.840 15.405 1.00 95.81 170 GLN A C 1
ATOM 1338 O O . GLN A 1 170 ? -16.188 -6.739 15.729 1.00 95.81 170 GLN A O 1
ATOM 1343 N N . VAL A 1 171 ? -14.474 -6.061 14.460 1.00 96.94 171 VAL A N 1
ATOM 1344 C CA . VAL A 1 171 ? -15.231 -4.994 13.786 1.00 96.94 171 VAL A CA 1
ATOM 1345 C C . VAL A 1 171 ? -15.586 -5.402 12.363 1.00 96.94 171 VAL A C 1
ATOM 1347 O O . VAL A 1 171 ? -16.761 -5.456 12.002 1.00 96.94 171 VAL A O 1
ATOM 1350 N N . CYS A 1 172 ? -14.579 -5.721 11.556 1.00 97.81 172 CYS A N 1
ATOM 1351 C CA . CYS A 1 172 ? -14.721 -5.997 10.130 1.00 97.81 172 CYS A CA 1
ATOM 1352 C C . CYS A 1 172 ? -15.726 -7.114 9.755 1.00 97.81 172 CYS A C 1
ATOM 1354 O O . CYS A 1 172 ? -16.377 -6.965 8.718 1.00 97.81 172 CYS A O 1
ATOM 1356 N N . PRO A 1 173 ? -15.943 -8.186 10.549 1.00 97.31 173 PRO A N 1
ATOM 1357 C CA . PRO A 1 173 ? -16.907 -9.233 10.194 1.00 97.31 173 PRO A CA 1
ATOM 1358 C C . PRO A 1 173 ? -18.376 -8.794 10.258 1.00 97.31 173 PRO A C 1
ATOM 1360 O O . PRO A 1 173 ? -19.253 -9.487 9.738 1.00 97.31 173 PRO A O 1
ATOM 1363 N N . HIS A 1 174 ? -18.684 -7.663 10.899 1.00 96.81 174 HIS A N 1
ATOM 1364 C CA . HIS A 1 174 ? -20.056 -7.181 11.001 1.00 96.81 174 HIS A CA 1
ATOM 1365 C C . HIS A 1 174 ? -20.530 -6.516 9.703 1.00 96.81 174 HIS A C 1
ATOM 1367 O O . HIS A 1 174 ? -19.879 -5.635 9.138 1.00 96.81 174 HIS A O 1
ATOM 1373 N N . ALA A 1 175 ? -21.735 -6.887 9.266 1.00 95.44 175 ALA A N 1
ATOM 1374 C CA . ALA A 1 175 ? -22.345 -6.336 8.064 1.00 95.44 175 ALA A CA 1
ATOM 1375 C C . ALA A 1 175 ? -22.542 -4.809 8.144 1.00 95.44 175 ALA A C 1
ATOM 1377 O O . ALA A 1 175 ? -22.896 -4.251 9.191 1.00 95.44 175 ALA A O 1
ATOM 1378 N N . GLY A 1 176 ? -22.339 -4.147 7.002 1.00 96.62 176 GLY A N 1
ATOM 1379 C CA . GLY A 1 176 ? -22.551 -2.707 6.841 1.00 96.62 176 GLY A CA 1
ATOM 1380 C C . GLY A 1 176 ? -21.500 -1.824 7.517 1.00 96.62 176 GLY A C 1
ATOM 1381 O O . GLY A 1 176 ? -21.731 -0.621 7.639 1.00 96.62 176 GLY A O 1
ATOM 1382 N N . ILE A 1 177 ? -20.375 -2.391 7.972 1.00 98.00 177 ILE A N 1
ATOM 1383 C CA . ILE A 1 177 ? -19.260 -1.612 8.515 1.00 98.00 177 ILE A CA 1
ATOM 1384 C C . ILE A 1 177 ? -18.267 -1.234 7.415 1.00 98.00 177 ILE A C 1
ATOM 1386 O O . ILE A 1 177 ? -17.897 -2.060 6.585 1.00 98.00 177 ILE A O 1
ATOM 1390 N N . ARG A 1 178 ? -17.795 0.011 7.458 1.00 98.19 178 ARG A N 1
ATOM 1391 C CA . ARG A 1 178 ? -16.669 0.531 6.681 1.00 98.19 178 ARG A CA 1
ATOM 1392 C C . ARG A 1 178 ? -15.566 0.991 7.629 1.00 98.19 178 ARG A C 1
ATOM 1394 O O . ARG A 1 178 ? -15.845 1.602 8.658 1.00 98.19 178 ARG A O 1
ATOM 1401 N N . VAL A 1 179 ? -14.315 0.730 7.276 1.00 98.31 179 VAL A N 1
ATOM 1402 C CA . VAL A 1 179 ? -13.150 1.275 7.980 1.00 98.31 179 VAL A CA 1
ATOM 1403 C C . VAL A 1 179 ? -12.596 2.431 7.156 1.00 98.31 179 VAL A C 1
ATOM 1405 O O . VAL A 1 179 ? -12.301 2.274 5.969 1.00 98.31 179 VAL A O 1
ATOM 1408 N N . HIS A 1 180 ? -12.486 3.606 7.775 1.00 97.94 180 HIS A N 1
ATOM 1409 C CA . HIS A 1 180 ? -11.924 4.808 7.163 1.00 97.94 180 HIS A CA 1
ATOM 1410 C C . HIS A 1 180 ? -10.603 5.150 7.850 1.00 97.94 180 HIS A C 1
ATOM 1412 O O . HIS A 1 180 ? -10.581 5.623 8.986 1.00 97.94 180 HIS A O 1
ATOM 1418 N N . ILE A 1 181 ? -9.501 4.876 7.160 1.00 98.19 181 ILE A N 1
ATOM 1419 C CA . ILE A 1 181 ? -8.140 5.052 7.660 1.00 98.19 181 ILE A CA 1
ATOM 1420 C C . ILE A 1 181 ? -7.648 6.455 7.298 1.00 98.19 181 ILE A C 1
ATOM 1422 O O . ILE A 1 181 ? -7.696 6.836 6.129 1.00 98.19 181 ILE A O 1
ATOM 1426 N N . ASN A 1 182 ? -7.160 7.197 8.299 1.00 97.31 182 ASN A N 1
ATOM 1427 C CA . ASN A 1 182 ? -6.579 8.540 8.183 1.00 97.31 182 ASN A CA 1
ATOM 1428 C C . ASN A 1 182 ? -7.464 9.531 7.414 1.00 97.31 182 ASN A C 1
ATOM 1430 O O . ASN A 1 182 ? -6.997 10.209 6.498 1.00 97.31 182 ASN A O 1
ATOM 1434 N N . MET A 1 183 ? -8.744 9.609 7.787 1.00 95.69 183 MET A N 1
ATOM 1435 C CA . MET A 1 183 ? -9.707 10.531 7.179 1.00 95.69 183 MET A CA 1
ATOM 1436 C C . MET A 1 183 ? -9.145 11.956 7.060 1.00 95.69 183 MET A C 1
ATOM 1438 O O . MET A 1 183 ? -8.768 12.562 8.062 1.00 95.69 183 MET A O 1
ATOM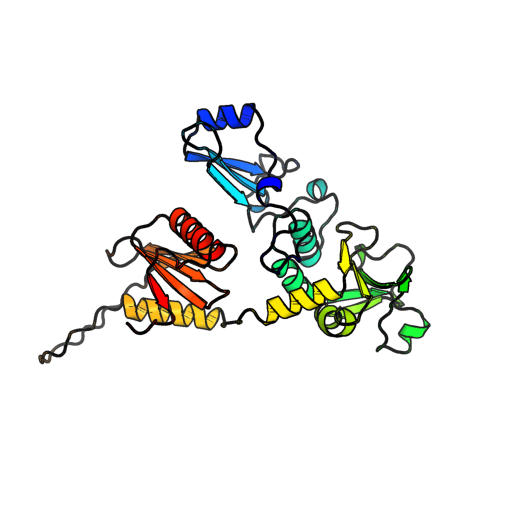 1442 N N . GLY A 1 184 ? -9.146 12.498 5.839 1.00 91.44 184 GLY A N 1
ATOM 1443 C CA . GLY A 1 184 ? -8.656 13.845 5.533 1.00 91.44 184 GLY A CA 1
ATOM 1444 C C . GLY A 1 184 ? -7.130 13.973 5.458 1.00 91.44 184 GLY A C 1
ATOM 1445 O O . GLY A 1 184 ? -6.629 15.082 5.277 1.00 91.44 184 GLY A O 1
ATOM 1446 N N . GLY A 1 185 ? -6.389 12.871 5.600 1.00 91.12 185 GLY A N 1
ATOM 1447 C CA . GLY A 1 185 ? -4.930 12.818 5.525 1.00 91.12 185 GLY A CA 1
ATOM 1448 C C . GLY A 1 185 ? -4.406 12.112 4.272 1.00 91.12 185 GLY A C 1
ATOM 1449 O O . GLY A 1 185 ? -5.128 11.832 3.324 1.00 91.12 185 GLY A O 1
ATOM 1450 N N . VAL A 1 186 ? -3.109 11.804 4.263 1.00 91.81 186 VAL A N 1
ATOM 1451 C CA . VAL A 1 186 ? -2.492 10.937 3.247 1.00 91.81 186 VAL A CA 1
ATOM 1452 C C . VAL A 1 186 ? -1.710 9.831 3.962 1.00 91.81 186 VAL A C 1
ATOM 1454 O O . VAL A 1 186 ? -0.876 10.160 4.816 1.00 91.81 186 VAL A O 1
ATOM 1457 N N . PRO A 1 187 ? -1.945 8.545 3.634 1.00 93.06 187 PRO A N 1
ATOM 1458 C CA . PRO A 1 187 ? -2.993 8.044 2.728 1.00 93.06 187 PRO A CA 1
ATOM 1459 C C . PRO A 1 187 ? -4.389 8.044 3.389 1.00 93.06 187 PRO A C 1
ATOM 1461 O O . PRO A 1 187 ? -4.524 7.479 4.467 1.00 93.06 187 PRO A O 1
ATOM 1464 N N . ASP A 1 188 ? -5.409 8.622 2.740 1.00 95.38 188 ASP A N 1
ATOM 1465 C CA . ASP A 1 188 ? -6.836 8.509 3.118 1.00 95.38 188 ASP A CA 1
ATOM 1466 C C . ASP A 1 188 ? -7.457 7.323 2.368 1.00 95.38 188 ASP A C 1
ATOM 1468 O O . ASP A 1 188 ? -7.458 7.295 1.132 1.00 95.38 188 ASP A O 1
ATOM 1472 N N . VAL A 1 189 ? -7.934 6.317 3.109 1.00 96.25 189 VAL A N 1
ATOM 1473 C CA . VAL A 1 189 ? -8.456 5.075 2.525 1.00 96.25 189 VAL A CA 1
ATOM 1474 C C . VAL A 1 189 ? -9.761 4.655 3.174 1.00 96.25 189 VAL A C 1
ATOM 1476 O O . VAL A 1 189 ? -9.878 4.579 4.395 1.00 96.25 189 VAL A O 1
ATOM 1479 N N . ARG A 1 190 ? -10.732 4.294 2.335 1.00 96.69 190 ARG A N 1
ATOM 1480 C CA . ARG A 1 190 ? -11.999 3.686 2.742 1.00 96.69 190 ARG A CA 1
ATOM 1481 C C . ARG A 1 190 ? -12.060 2.253 2.239 1.00 96.69 190 ARG A C 1
ATOM 1483 O O . ARG A 1 190 ? -11.949 2.027 1.038 1.00 96.69 190 ARG A O 1
ATOM 1490 N N . VAL A 1 191 ? -12.266 1.309 3.152 1.00 96.75 191 VAL A N 1
ATOM 1491 C CA . VAL A 1 191 ? -12.395 -0.118 2.831 1.00 96.75 191 VAL A CA 1
ATOM 1492 C C . VAL A 1 191 ? -13.640 -0.674 3.509 1.00 96.75 191 VAL A C 1
ATOM 1494 O O . VAL A 1 191 ? -13.909 -0.368 4.672 1.00 96.75 191 VAL A O 1
ATOM 1497 N N . GLU A 1 192 ? -14.421 -1.483 2.795 1.00 97.62 192 GLU A N 1
ATOM 1498 C CA . GLU A 1 192 ? -15.532 -2.209 3.411 1.00 97.62 192 GLU A CA 1
ATOM 1499 C C . GLU A 1 192 ? -14.982 -3.229 4.420 1.00 97.62 192 GLU A C 1
ATOM 1501 O O . GLU A 1 192 ? -14.025 -3.955 4.141 1.00 97.62 192 GLU A O 1
ATOM 1506 N N . GLY A 1 193 ? -15.599 -3.307 5.601 1.00 97.75 193 GLY A N 1
ATOM 1507 C CA . GLY A 1 193 ? -15.194 -4.240 6.653 1.00 97.75 193 GLY A CA 1
ATOM 1508 C C . GLY A 1 193 ? -15.240 -5.689 6.173 1.00 97.75 193 GLY A C 1
ATOM 1509 O O . GLY A 1 193 ? -14.328 -6.459 6.452 1.00 97.75 193 GLY A O 1
ATOM 1510 N N . SER A 1 194 ? -16.226 -6.040 5.343 1.00 97.44 194 SER A N 1
ATOM 1511 C CA . SER A 1 194 ? -16.328 -7.376 4.749 1.00 97.44 194 SER A CA 1
ATOM 1512 C C . SER A 1 194 ? -15.147 -7.736 3.845 1.00 97.44 194 SER A C 1
ATOM 1514 O O . SER A 1 194 ? -14.763 -8.902 3.802 1.00 97.44 194 SER A O 1
ATOM 1516 N N . ASP A 1 195 ? -14.556 -6.765 3.140 1.00 97.06 195 ASP A N 1
ATOM 1517 C CA . ASP A 1 195 ? -13.356 -7.011 2.333 1.00 97.06 195 ASP A CA 1
ATOM 1518 C C . ASP A 1 195 ? -12.131 -7.216 3.223 1.00 97.06 195 ASP A C 1
ATOM 1520 O O . ASP A 1 195 ? -11.403 -8.185 3.029 1.00 97.06 195 ASP A O 1
ATOM 1524 N N . LEU A 1 196 ? -11.953 -6.382 4.255 1.00 97.38 196 LEU A N 1
ATOM 1525 C CA . LEU A 1 196 ? -10.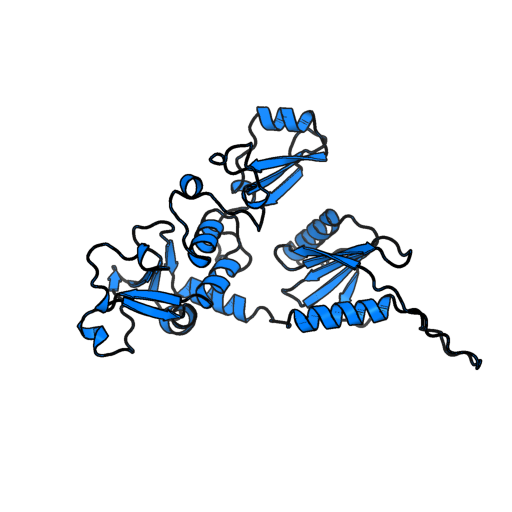880 -6.558 5.241 1.00 97.38 196 LEU A CA 1
ATOM 1526 C C . LEU A 1 196 ? -10.968 -7.911 5.956 1.00 97.38 196 LEU A C 1
ATOM 1528 O O . LEU A 1 196 ? -9.963 -8.608 6.065 1.00 97.38 196 LEU A O 1
ATOM 1532 N N . ALA A 1 197 ? -12.162 -8.302 6.411 1.00 97.12 197 ALA A N 1
ATOM 1533 C CA . ALA A 1 197 ? -12.389 -9.583 7.076 1.00 97.12 197 ALA A CA 1
ATOM 1534 C C . ALA A 1 197 ? -12.107 -10.763 6.137 1.00 97.12 197 ALA A C 1
ATOM 1536 O O . ALA A 1 197 ? -11.473 -11.740 6.535 1.00 97.12 197 ALA A O 1
ATOM 1537 N N . ARG A 1 198 ? -12.535 -10.666 4.873 1.00 96.94 198 ARG A N 1
ATOM 1538 C CA . ARG A 1 198 ? -12.259 -11.690 3.862 1.00 96.94 198 ARG A CA 1
ATOM 1539 C C . ARG A 1 198 ? -10.764 -11.812 3.581 1.00 96.94 198 ARG A C 1
ATOM 1541 O O . ARG A 1 198 ? -10.241 -12.920 3.621 1.00 96.94 198 ARG A O 1
ATOM 1548 N N . TRP A 1 199 ? -10.073 -10.701 3.329 1.00 96.62 199 TRP A N 1
ATOM 1549 C CA . TRP A 1 199 ? -8.630 -10.711 3.093 1.00 96.62 199 TRP A CA 1
ATOM 1550 C C . TRP A 1 199 ? -7.852 -11.219 4.304 1.00 96.62 199 TRP A C 1
ATOM 1552 O O . TRP A 1 199 ? -6.875 -11.942 4.141 1.00 96.62 199 TRP A O 1
ATOM 1562 N N . TRP A 1 200 ? -8.288 -10.888 5.518 1.00 95.19 200 TRP A N 1
ATOM 1563 C CA . TRP A 1 200 ? -7.691 -11.432 6.733 1.00 95.19 200 TRP A CA 1
ATOM 1564 C C . TRP A 1 200 ? -7.879 -12.948 6.826 1.00 95.19 200 TRP A C 1
ATOM 1566 O O . TRP A 1 200 ? -6.911 -13.671 7.041 1.00 95.19 200 TRP A O 1
ATOM 1576 N N . GLY A 1 201 ? -9.087 -13.448 6.552 1.00 93.06 201 GLY A N 1
ATOM 1577 C CA . GLY A 1 201 ? -9.354 -14.884 6.478 1.00 93.06 201 GLY A CA 1
ATOM 1578 C C . GLY A 1 201 ? -8.504 -15.597 5.419 1.00 93.06 201 GLY A C 1
ATOM 1579 O O . GLY A 1 201 ? -7.929 -16.645 5.704 1.00 93.06 201 GLY A O 1
ATOM 1580 N N . GLU A 1 202 ? -8.369 -15.014 4.222 1.00 90.62 202 GLU A N 1
ATOM 1581 C CA . GLU A 1 202 ? -7.472 -15.512 3.169 1.00 90.62 202 GLU A CA 1
ATOM 1582 C C . GLU A 1 202 ? -6.015 -15.546 3.647 1.00 90.62 202 GLU A C 1
ATOM 1584 O O . GLU A 1 202 ? -5.333 -16.549 3.446 1.00 90.62 202 GLU A O 1
ATOM 1589 N N . TRP A 1 203 ? -5.548 -14.481 4.307 1.00 86.31 203 TRP A N 1
ATOM 1590 C CA . TRP A 1 203 ? -4.186 -14.376 4.829 1.00 86.31 203 TRP A CA 1
ATOM 1591 C C . TRP A 1 203 ? -3.899 -15.430 5.902 1.00 86.31 203 TRP A C 1
ATOM 1593 O O . TRP A 1 203 ? -2.885 -16.119 5.825 1.00 86.31 203 TRP A O 1
ATOM 1603 N N . CYS A 1 204 ? -4.808 -15.622 6.860 1.00 84.25 204 CYS A N 1
ATOM 1604 C CA . CYS A 1 204 ? -4.694 -16.662 7.886 1.00 84.25 204 CYS A CA 1
ATOM 1605 C C . CYS A 1 204 ? -4.771 -18.083 7.315 1.00 84.25 204 CYS A C 1
ATOM 1607 O O . CYS A 1 204 ? -4.187 -19.005 7.882 1.00 84.25 204 CYS A O 1
ATOM 1609 N N . ALA A 1 205 ? -5.497 -18.269 6.210 1.00 82.56 205 ALA A N 1
ATOM 1610 C CA . ALA A 1 205 ? -5.593 -19.548 5.519 1.00 82.56 205 ALA A CA 1
ATOM 1611 C C . ALA A 1 205 ? -4.345 -19.871 4.685 1.00 82.56 205 ALA A C 1
ATOM 1613 O O . ALA A 1 205 ? -4.163 -21.033 4.312 1.00 82.56 205 ALA A O 1
ATOM 1614 N N . VAL A 1 206 ? -3.471 -18.890 4.407 1.00 76.19 206 VAL A N 1
ATOM 1615 C CA . VAL A 1 206 ? -2.141 -19.178 3.863 1.00 76.19 206 VAL A CA 1
ATOM 1616 C C . VAL A 1 206 ? -1.403 -19.994 4.921 1.00 76.19 206 VAL A C 1
ATOM 1618 O O . VAL A 1 206 ? -1.167 -19.485 6.018 1.00 76.19 206 VAL A O 1
ATOM 1621 N N . PRO A 1 207 ? -1.043 -21.261 4.647 1.00 58.03 207 PRO A N 1
ATOM 1622 C CA . PRO A 1 207 ? -0.385 -22.095 5.634 1.00 58.03 207 PRO A CA 1
ATOM 1623 C C . PRO A 1 207 ? 0.925 -21.424 6.046 1.00 58.03 207 PRO A C 1
ATOM 1625 O O . PRO A 1 207 ? 1.896 -21.411 5.289 1.00 58.03 207 PRO A O 1
ATOM 1628 N N . VAL A 1 208 ? 0.951 -20.872 7.263 1.00 48.41 208 VAL A N 1
ATOM 1629 C CA . VAL A 1 208 ? 2.167 -20.373 7.900 1.00 48.41 208 VAL A CA 1
ATOM 1630 C C . VAL A 1 208 ? 3.021 -21.592 8.212 1.00 48.41 208 VAL A C 1
ATOM 1632 O O . VAL A 1 208 ? 3.024 -22.118 9.321 1.00 48.41 208 VAL A O 1
ATOM 1635 N N . ARG A 1 209 ? 3.743 -22.095 7.214 1.00 39.16 209 ARG A N 1
ATOM 1636 C CA . ARG A 1 209 ? 4.891 -22.940 7.506 1.00 39.16 209 ARG A CA 1
ATOM 1637 C C . ARG A 1 209 ? 5.939 -22.026 8.122 1.00 39.16 209 ARG A C 1
ATOM 1639 O O . ARG A 1 209 ? 6.250 -20.999 7.510 1.00 39.16 209 ARG A O 1
ATOM 1646 N N . PRO A 1 210 ? 6.464 -22.337 9.317 1.00 38.00 210 PRO A N 1
ATOM 1647 C CA . PRO A 1 210 ? 7.490 -21.515 9.924 1.00 38.00 210 PRO A CA 1
ATOM 1648 C C . PRO A 1 210 ? 8.613 -21.348 8.905 1.00 38.00 210 PRO A C 1
ATOM 1650 O O . PRO A 1 210 ? 9.195 -22.329 8.456 1.00 38.00 210 PRO A O 1
ATOM 1653 N N . VAL A 1 211 ? 8.945 -20.112 8.537 1.00 40.06 211 VAL A N 1
ATOM 1654 C CA . VAL A 1 211 ? 10.086 -19.815 7.653 1.00 40.06 211 VAL A CA 1
ATOM 1655 C C . VAL A 1 211 ? 11.389 -20.417 8.220 1.00 40.06 211 VAL A C 1
ATOM 1657 O O . VAL A 1 211 ? 12.309 -20.727 7.469 1.00 40.06 211 VAL A O 1
ATOM 1660 N N . LEU A 1 212 ? 11.440 -20.671 9.534 1.00 33.22 212 LEU A N 1
ATOM 1661 C CA . LEU A 1 212 ? 12.487 -21.433 10.222 1.00 33.22 212 LEU A CA 1
ATOM 1662 C C . LEU A 1 212 ? 12.462 -22.941 9.927 1.00 33.22 212 LEU A C 1
ATOM 1664 O O . LEU A 1 212 ? 13.525 -23.517 9.723 1.00 33.22 212 LEU A O 1
ATOM 1668 N N . GLU A 1 213 ? 11.291 -23.575 9.830 1.00 35.22 213 GLU A N 1
ATOM 1669 C CA . GLU A 1 213 ? 11.187 -24.951 9.331 1.00 35.22 213 GLU A CA 1
ATOM 1670 C C . GLU A 1 213 ? 11.464 -25.007 7.840 1.00 35.22 213 GLU A C 1
ATOM 1672 O O . GLU A 1 213 ? 12.097 -25.952 7.410 1.00 35.22 213 GLU A O 1
ATOM 1677 N N . THR A 1 214 ? 11.097 -23.994 7.053 1.00 41.91 214 THR A N 1
ATOM 1678 C CA . THR A 1 214 ? 11.468 -23.944 5.636 1.00 41.91 214 THR A CA 1
ATOM 1679 C C . THR A 1 214 ? 12.967 -23.735 5.477 1.00 41.91 214 THR A C 1
ATOM 1681 O O . THR A 1 214 ? 13.546 -24.353 4.606 1.00 41.91 214 THR A O 1
ATOM 1684 N N . ARG A 1 215 ? 13.646 -22.958 6.329 1.00 37.41 215 ARG A N 1
ATOM 1685 C CA . ARG A 1 215 ? 15.113 -22.848 6.306 1.00 37.41 215 ARG A CA 1
ATOM 1686 C C . ARG A 1 215 ? 15.792 -24.141 6.755 1.00 37.41 215 ARG A C 1
ATOM 1688 O O . ARG A 1 215 ? 16.682 -24.594 6.055 1.00 37.41 215 ARG A O 1
ATOM 1695 N N . ILE A 1 216 ? 15.351 -24.765 7.850 1.00 38.66 216 ILE A N 1
ATOM 1696 C CA . ILE A 1 216 ? 15.909 -26.038 8.343 1.00 38.66 216 ILE A CA 1
ATOM 1697 C C . ILE A 1 216 ? 15.557 -27.198 7.402 1.00 38.66 216 ILE A C 1
ATOM 1699 O O . ILE A 1 216 ? 16.396 -28.056 7.170 1.00 38.66 216 ILE A O 1
ATOM 1703 N N . GLN A 1 217 ? 14.364 -27.230 6.806 1.00 40.81 217 GLN A N 1
ATOM 1704 C CA . GLN A 1 217 ? 13.979 -28.213 5.790 1.00 40.81 217 GLN A CA 1
ATOM 1705 C C . GLN A 1 217 ? 14.657 -27.934 4.464 1.00 40.81 217 GLN A C 1
ATOM 1707 O O . GLN A 1 217 ? 15.031 -28.901 3.835 1.00 40.81 217 GLN A O 1
ATOM 1712 N N . VAL A 1 218 ? 14.853 -26.685 4.032 1.00 44.91 218 VAL A N 1
ATOM 1713 C CA . VAL A 1 218 ? 15.636 -26.362 2.830 1.00 44.91 218 VAL A CA 1
ATOM 1714 C C . VAL A 1 218 ? 17.097 -26.730 3.075 1.00 44.91 218 VAL A C 1
ATOM 1716 O O . VAL A 1 218 ? 17.643 -27.478 2.286 1.00 44.91 218 VAL A O 1
ATOM 1719 N N . GLU A 1 219 ? 17.713 -26.360 4.197 1.00 43.00 219 GLU A N 1
ATOM 1720 C CA . GLU A 1 219 ? 19.084 -26.766 4.552 1.00 43.00 219 GLU A CA 1
ATOM 1721 C C . GLU A 1 219 ? 19.211 -28.298 4.738 1.00 43.00 219 GLU A C 1
ATOM 1723 O O . GLU A 1 219 ? 20.187 -28.888 4.280 1.00 43.00 219 GLU A O 1
ATOM 1728 N N . SER A 1 220 ? 18.210 -28.979 5.312 1.00 44.22 220 SER A N 1
ATOM 1729 C CA . SER A 1 220 ? 18.175 -30.445 5.468 1.00 44.22 220 SER A CA 1
ATOM 1730 C C . SER A 1 220 ? 17.883 -31.183 4.152 1.00 44.22 220 SER A C 1
ATOM 1732 O O . SER A 1 220 ? 18.522 -32.196 3.878 1.00 44.22 220 SER A O 1
ATOM 1734 N N . TYR A 1 221 ? 16.991 -30.669 3.294 1.00 41.69 221 TYR A N 1
ATOM 1735 C CA . TYR A 1 221 ? 16.710 -31.209 1.954 1.00 41.69 221 TYR A CA 1
ATOM 1736 C C . TYR A 1 221 ? 17.887 -30.998 1.013 1.00 41.69 221 TYR A C 1
ATOM 1738 O O . TYR A 1 221 ? 18.225 -31.901 0.254 1.00 41.69 221 TYR A O 1
ATOM 1746 N N . LEU A 1 222 ? 18.516 -29.825 1.059 1.00 45.88 222 LEU A N 1
ATOM 1747 C CA . LEU A 1 222 ? 19.734 -29.539 0.315 1.00 45.88 222 LEU A CA 1
ATOM 1748 C C . LEU A 1 222 ? 20.890 -30.397 0.837 1.00 45.88 222 LEU A C 1
ATOM 1750 O O . LEU A 1 222 ? 21.611 -30.986 0.041 1.00 45.88 222 LEU A O 1
ATOM 1754 N N . GLY A 1 223 ? 20.999 -30.596 2.153 1.00 44.31 223 GLY A N 1
ATOM 1755 C CA . GLY A 1 223 ? 21.926 -31.564 2.744 1.00 44.31 223 GLY A CA 1
ATOM 1756 C C . GLY A 1 223 ? 21.677 -33.012 2.293 1.00 44.31 223 GLY A C 1
ATOM 1757 O O . GLY A 1 223 ? 22.630 -33.763 2.106 1.00 44.31 223 GLY A O 1
ATOM 1758 N N . TRP A 1 224 ? 20.421 -33.404 2.053 1.00 39.72 224 TRP A N 1
ATOM 1759 C CA . TRP A 1 224 ? 20.046 -34.728 1.529 1.00 39.72 224 TRP A CA 1
ATOM 1760 C C . TRP A 1 224 ? 20.286 -34.889 0.020 1.00 39.72 224 TRP A C 1
ATOM 1762 O O . TRP A 1 224 ? 20.615 -35.983 -0.429 1.00 39.72 224 TRP A O 1
ATOM 1772 N N . PHE A 1 225 ? 20.110 -33.825 -0.769 1.00 38.25 225 PHE A N 1
ATOM 1773 C CA . PHE A 1 225 ? 20.324 -33.844 -2.222 1.00 38.25 225 PHE A CA 1
ATOM 1774 C C . PHE A 1 225 ? 21.797 -33.678 -2.621 1.00 38.25 225 PHE A C 1
ATOM 1776 O O . PHE A 1 225 ? 22.199 -34.210 -3.653 1.00 38.25 225 PHE A O 1
ATOM 1783 N N . PHE A 1 226 ? 22.591 -32.968 -1.815 1.00 44.28 226 PHE A N 1
ATOM 1784 C CA . PHE A 1 226 ? 23.984 -32.613 -2.118 1.00 44.28 226 PHE A CA 1
ATOM 1785 C C . PHE A 1 226 ? 25.007 -33.220 -1.136 1.00 44.28 226 PHE A C 1
ATOM 1787 O O . PHE A 1 226 ? 26.207 -32.978 -1.255 1.00 44.28 226 PHE A O 1
ATOM 1794 N N . GLY A 1 227 ? 24.562 -34.039 -0.177 1.00 35.69 227 GLY A N 1
ATOM 1795 C CA . GLY A 1 227 ? 25.439 -34.789 0.723 1.00 35.69 227 GLY A CA 1
ATOM 1796 C C . GLY A 1 227 ? 26.132 -35.964 0.010 1.00 35.69 227 GLY A C 1
ATOM 1797 O O . GLY A 1 227 ? 25.457 -36.788 -0.613 1.00 35.69 227 GLY A O 1
ATOM 1798 N N . PRO A 1 228 ? 27.467 -36.114 0.100 1.00 37.25 228 PRO A N 1
ATOM 1799 C CA . PRO A 1 228 ? 28.164 -37.225 -0.530 1.00 37.25 228 PRO A CA 1
ATOM 1800 C C . PRO A 1 228 ? 27.988 -38.491 0.317 1.00 37.25 228 PRO A C 1
ATOM 1802 O O . PRO A 1 228 ? 28.739 -38.722 1.262 1.00 37.25 228 PRO A O 1
ATOM 1805 N N . GLY A 1 229 ? 27.008 -39.336 -0.016 1.00 43.84 229 GLY A N 1
ATOM 1806 C CA . GLY A 1 229 ? 26.946 -40.673 0.581 1.00 43.84 229 GLY A CA 1
ATOM 1807 C C . GLY A 1 229 ? 25.594 -41.374 0.616 1.00 43.84 229 GLY A C 1
ATOM 1808 O O . GLY A 1 229 ? 25.175 -41.800 1.685 1.00 43.84 229 GLY A O 1
ATOM 1809 N N . GLN A 1 230 ? 24.966 -41.626 -0.533 1.00 36.66 230 GLN A N 1
ATOM 1810 C CA . GLN A 1 230 ? 24.182 -42.856 -0.690 1.00 36.66 230 GLN A CA 1
ATOM 1811 C C . GLN A 1 230 ? 24.952 -43.816 -1.596 1.00 36.66 230 GLN A C 1
ATOM 1813 O O . GLN A 1 230 ? 24.741 -43.888 -2.802 1.00 36.66 230 GLN A O 1
ATOM 1818 N N . LYS A 1 231 ? 25.895 -44.552 -0.996 1.00 38.19 231 LYS A N 1
ATOM 1819 C CA . LYS A 1 231 ? 26.388 -45.790 -1.598 1.00 38.19 231 LYS A CA 1
ATOM 1820 C C . LYS A 1 231 ? 25.307 -46.846 -1.406 1.00 38.19 231 LYS A C 1
ATOM 1822 O O . LYS A 1 231 ? 24.926 -47.150 -0.277 1.00 38.19 231 LYS A O 1
ATOM 1827 N N . HIS A 1 232 ? 24.834 -47.397 -2.519 1.00 35.47 232 HIS A N 1
ATOM 1828 C CA . HIS A 1 232 ? 24.133 -48.672 -2.543 1.00 35.47 232 HIS A CA 1
ATOM 1829 C C . HIS A 1 232 ? 24.897 -49.715 -1.717 1.00 35.47 232 HIS A C 1
ATOM 1831 O O . HIS A 1 232 ? 26.129 -49.728 -1.700 1.00 35.47 232 HIS A O 1
ATOM 1837 N N . ALA A 1 233 ? 24.142 -50.573 -1.033 1.00 38.16 233 ALA A N 1
ATOM 1838 C CA . ALA A 1 233 ? 24.640 -51.680 -0.234 1.00 38.16 233 ALA A CA 1
ATOM 1839 C C . ALA A 1 233 ? 25.711 -52.489 -0.989 1.00 38.16 233 ALA A C 1
ATOM 1841 O O . ALA A 1 233 ? 25.421 -53.212 -1.938 1.00 38.16 233 ALA A O 1
ATOM 1842 N N . GLY A 1 234 ? 26.952 -52.369 -0.530 1.00 32.06 234 GLY A N 1
ATOM 1843 C CA . GLY A 1 234 ? 28.091 -53.159 -0.969 1.00 32.06 234 GLY A CA 1
ATOM 1844 C C . GLY A 1 234 ? 29.141 -53.114 0.130 1.00 32.06 234 GLY A C 1
ATOM 1845 O O . GLY A 1 234 ? 29.745 -52.073 0.369 1.00 32.06 234 GLY A O 1
ATOM 1846 N N . LYS A 1 235 ? 29.290 -54.231 0.849 1.00 40.12 235 LYS A N 1
ATOM 1847 C CA . LYS A 1 235 ? 30.265 -54.432 1.928 1.00 40.12 235 LYS A CA 1
ATOM 1848 C C . LYS A 1 235 ? 31.661 -53.974 1.502 1.00 40.12 235 LYS A C 1
ATOM 1850 O O . LYS A 1 235 ? 32.228 -54.547 0.576 1.00 40.12 235 LYS A O 1
ATOM 1855 N N . THR A 1 236 ? 32.254 -53.039 2.236 1.00 31.56 236 THR A N 1
ATOM 1856 C CA . THR A 1 236 ? 33.680 -53.087 2.600 1.00 31.56 236 THR A CA 1
ATOM 1857 C C . THR A 1 236 ? 33.940 -52.099 3.732 1.00 31.56 236 THR A C 1
ATOM 1859 O O . THR A 1 236 ? 33.588 -50.924 3.648 1.00 31.56 236 THR A O 1
ATOM 1862 N N . GLU A 1 237 ? 34.504 -52.620 4.816 1.00 37.12 237 GLU A N 1
ATOM 1863 C CA . GLU A 1 237 ? 35.007 -51.862 5.956 1.00 37.12 237 GLU A CA 1
ATOM 1864 C C . GLU A 1 237 ? 36.159 -50.943 5.538 1.00 37.12 237 GLU A C 1
ATOM 1866 O O . GLU A 1 237 ? 36.952 -51.284 4.660 1.00 37.12 237 GLU A O 1
ATOM 1871 N N . GLY A 1 238 ? 36.294 -49.815 6.237 1.00 32.19 238 GLY A N 1
ATOM 1872 C CA . GLY A 1 238 ? 37.566 -49.105 6.324 1.00 32.19 238 GLY A CA 1
ATOM 1873 C C . GLY A 1 238 ? 37.486 -47.594 6.136 1.00 32.19 238 GLY A C 1
ATOM 1874 O O . GLY A 1 238 ? 37.297 -47.096 5.033 1.00 32.19 238 GLY A O 1
ATOM 1875 N N . SER A 1 239 ? 37.800 -46.887 7.225 1.00 31.77 239 SER A N 1
ATOM 1876 C CA . SER A 1 239 ? 38.334 -45.519 7.266 1.00 31.77 239 SER A CA 1
ATOM 1877 C C . SER A 1 239 ? 37.339 -44.351 7.171 1.00 31.77 239 SER A C 1
ATOM 1879 O O . SER A 1 239 ? 37.115 -43.753 6.120 1.00 31.77 239 SER A O 1
ATOM 1881 N N . GLN A 1 240 ? 36.854 -43.925 8.343 1.00 33.75 240 GLN A N 1
ATOM 1882 C CA . GLN A 1 240 ? 36.301 -42.588 8.572 1.00 33.75 240 GLN A CA 1
ATOM 1883 C C . GLN A 1 240 ? 37.389 -41.517 8.360 1.00 33.75 240 GLN A C 1
ATOM 1885 O O . GLN A 1 240 ? 38.307 -41.378 9.165 1.00 33.75 240 GLN A O 1
ATOM 1890 N N . ARG A 1 241 ? 37.265 -40.718 7.296 1.00 33.19 241 ARG A N 1
ATOM 1891 C CA . ARG A 1 241 ? 37.836 -39.365 7.226 1.00 33.19 241 ARG A CA 1
ATOM 1892 C C . ARG A 1 241 ? 36.680 -38.374 7.301 1.00 33.19 241 ARG A C 1
ATOM 1894 O O . ARG A 1 241 ? 35.841 -38.337 6.407 1.00 33.19 241 ARG A O 1
ATOM 1901 N N . ALA A 1 242 ? 36.640 -37.585 8.371 1.00 36.78 242 ALA A N 1
ATOM 1902 C CA . ALA A 1 242 ? 35.714 -36.471 8.525 1.00 36.78 242 ALA A CA 1
ATOM 1903 C C . ALA A 1 242 ? 36.103 -35.346 7.550 1.00 36.78 242 ALA A C 1
ATOM 1905 O O . ALA A 1 242 ? 36.971 -34.525 7.840 1.00 36.78 242 ALA A O 1
ATOM 1906 N N . GLY A 1 243 ? 35.491 -35.338 6.366 1.00 34.59 243 GLY A N 1
ATOM 1907 C CA . GLY A 1 243 ? 35.544 -34.202 5.452 1.00 34.59 243 GLY A CA 1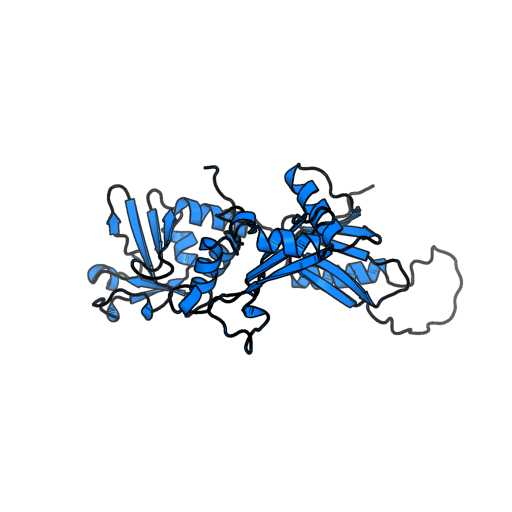
ATOM 1908 C C . GLY A 1 243 ? 34.524 -33.151 5.881 1.00 34.59 243 GLY A C 1
ATOM 1909 O O . GLY A 1 243 ? 33.325 -33.422 5.861 1.00 34.59 243 GLY A O 1
ATOM 1910 N N . LYS A 1 244 ? 34.985 -31.953 6.258 1.00 37.22 244 LYS A N 1
ATOM 1911 C CA . LYS A 1 244 ? 34.132 -30.758 6.326 1.00 37.22 244 LYS A CA 1
ATOM 1912 C C . LYS A 1 244 ? 33.580 -30.503 4.923 1.00 37.22 244 LYS A C 1
ATOM 1914 O O . LYS A 1 244 ? 34.343 -30.162 4.026 1.00 37.22 244 LYS A O 1
ATOM 1919 N N . THR A 1 245 ? 32.283 -30.699 4.727 1.00 46.25 245 THR A N 1
ATOM 1920 C CA . THR A 1 245 ? 31.598 -30.314 3.491 1.00 46.25 245 THR A CA 1
ATOM 1921 C C . THR A 1 245 ? 31.331 -28.811 3.561 1.00 46.25 245 THR A C 1
ATOM 1923 O O . THR A 1 245 ? 30.675 -28.345 4.491 1.00 46.25 245 THR A O 1
ATOM 1926 N N . GLU A 1 246 ? 31.884 -28.038 2.627 1.00 55.44 246 GLU A N 1
ATOM 1927 C CA . GLU A 1 246 ? 31.474 -26.645 2.424 1.00 55.44 246 GLU A CA 1
ATOM 1928 C C . GLU A 1 246 ? 30.001 -26.634 2.000 1.00 55.44 246 GLU A C 1
ATOM 1930 O O . GLU A 1 246 ? 29.628 -27.276 1.020 1.00 55.44 246 GLU A O 1
ATOM 1935 N N . GLY A 1 247 ? 29.143 -25.965 2.773 1.00 63.94 247 GLY A N 1
ATOM 1936 C CA . GLY A 1 247 ? 27.723 -25.851 2.447 1.00 63.94 247 GLY A CA 1
ATOM 1937 C C . GLY A 1 247 ? 27.500 -24.964 1.220 1.00 63.94 247 GLY A C 1
ATOM 1938 O O . GLY A 1 247 ? 28.111 -23.899 1.117 1.00 63.94 247 GLY A O 1
ATOM 1939 N N . SER A 1 248 ? 26.606 -25.378 0.317 1.00 69.69 248 SER A N 1
ATOM 1940 C CA . SER A 1 248 ? 26.169 -24.556 -0.818 1.00 69.69 248 SER A CA 1
ATOM 1941 C C . SER A 1 248 ? 25.588 -23.223 -0.342 1.00 69.69 248 SER A C 1
ATOM 1943 O O . SER A 1 248 ? 24.810 -23.170 0.616 1.00 69.69 248 SER A O 1
ATOM 1945 N N . ARG A 1 249 ? 25.924 -22.136 -1.040 1.00 73.56 249 ARG A N 1
ATOM 1946 C CA . ARG A 1 249 ? 25.352 -20.805 -0.792 1.00 73.56 249 ARG A CA 1
ATOM 1947 C C . ARG A 1 249 ? 24.256 -20.501 -1.800 1.00 73.56 249 ARG A C 1
ATOM 1949 O O . ARG A 1 249 ? 24.468 -20.654 -2.998 1.00 73.56 249 ARG A O 1
ATOM 1956 N N . TYR A 1 250 ? 23.121 -19.994 -1.325 1.00 78.06 250 TYR A N 1
ATOM 1957 C CA . TYR A 1 250 ? 21.987 -19.606 -2.166 1.00 78.06 250 TYR A CA 1
ATOM 1958 C C . TYR A 1 250 ? 21.724 -18.107 -2.092 1.00 78.06 250 TYR A C 1
ATOM 1960 O O . TYR A 1 250 ? 21.813 -17.495 -1.027 1.00 78.06 250 TYR A O 1
ATOM 1968 N N . ARG A 1 251 ? 21.343 -17.521 -3.227 1.00 77.88 251 ARG A N 1
ATOM 1969 C CA . ARG A 1 251 ? 20.750 -16.191 -3.314 1.00 77.88 251 ARG A CA 1
ATOM 1970 C C . ARG A 1 251 ? 19.242 -16.348 -3.336 1.00 77.88 251 ARG A C 1
ATOM 1972 O O . ARG A 1 251 ? 18.715 -17.072 -4.176 1.00 77.88 251 ARG A O 1
ATOM 1979 N N . LEU A 1 252 ? 18.567 -15.674 -2.416 1.00 78.56 252 LEU A N 1
ATOM 1980 C CA . LEU A 1 252 ? 17.113 -15.683 -2.325 1.00 78.56 252 LEU A CA 1
ATOM 1981 C C . LEU A 1 252 ? 16.541 -14.460 -3.043 1.00 78.56 252 LEU A C 1
ATOM 1983 O O . LEU A 1 252 ? 16.954 -13.332 -2.778 1.00 78.56 252 LEU A O 1
ATOM 1987 N N . TYR A 1 253 ? 15.574 -14.695 -3.920 1.00 73.69 253 TYR A N 1
ATOM 1988 C CA . TYR A 1 253 ? 14.808 -13.674 -4.617 1.00 73.69 253 TYR A CA 1
ATOM 1989 C C . TYR A 1 253 ? 13.334 -13.834 -4.237 1.00 73.69 253 TYR A C 1
ATOM 1991 O O . TYR A 1 253 ? 12.723 -14.837 -4.613 1.00 73.69 253 TYR A O 1
ATOM 1999 N N . PRO A 1 254 ? 12.737 -12.897 -3.487 1.00 72.38 254 PRO A N 1
ATOM 2000 C CA . PRO A 1 254 ? 11.301 -12.931 -3.260 1.00 72.38 254 PRO A CA 1
ATOM 2001 C C . PRO A 1 254 ? 10.573 -12.697 -4.586 1.00 72.38 254 PRO A C 1
ATOM 2003 O O . PRO A 1 254 ? 10.996 -11.883 -5.409 1.00 72.38 254 PRO A O 1
ATOM 2006 N N . PHE A 1 255 ? 9.463 -13.391 -4.789 1.00 70.38 255 PHE A N 1
ATOM 2007 C CA . PHE A 1 255 ? 8.530 -13.121 -5.876 1.00 70.38 255 PHE A CA 1
ATOM 2008 C C . PHE A 1 255 ? 7.098 -13.342 -5.371 1.00 70.38 255 PHE A C 1
ATOM 2010 O O . PHE A 1 255 ? 6.910 -13.965 -4.334 1.00 70.38 255 PHE A O 1
ATOM 2017 N N . GLY A 1 256 ? 6.079 -12.799 -6.046 1.00 68.56 256 GLY A N 1
ATOM 2018 C CA . GLY A 1 256 ? 4.755 -12.566 -5.432 1.00 68.56 256 GLY A CA 1
ATOM 2019 C C . GLY A 1 256 ? 4.032 -13.762 -4.779 1.00 68.56 256 GLY A C 1
ATOM 2020 O O . GLY A 1 256 ? 3.104 -13.538 -4.013 1.00 68.56 256 GLY A O 1
ATOM 2021 N N . ILE A 1 257 ? 4.456 -15.006 -5.029 1.00 73.56 257 ILE A N 1
ATOM 2022 C CA . ILE A 1 257 ? 3.901 -16.223 -4.407 1.00 73.56 257 ILE A CA 1
ATOM 2023 C C . ILE A 1 257 ? 4.956 -17.088 -3.693 1.00 73.56 257 ILE A C 1
ATOM 2025 O O . ILE A 1 257 ? 4.703 -18.259 -3.409 1.00 73.56 257 ILE A O 1
ATOM 2029 N N . GLY A 1 258 ? 6.148 -16.544 -3.426 1.00 85.38 258 GLY A N 1
ATOM 2030 C CA . GLY A 1 258 ? 7.177 -17.237 -2.663 1.00 85.38 258 GLY A CA 1
ATOM 2031 C C . GLY A 1 258 ? 8.605 -16.741 -2.885 1.00 85.38 258 GLY A C 1
ATOM 2032 O O . GLY A 1 258 ? 8.867 -15.545 -2.987 1.00 85.38 258 GLY A O 1
ATOM 2033 N N . TRP A 1 259 ? 9.554 -17.671 -2.919 1.00 86.81 259 TRP A N 1
ATOM 2034 C CA . TRP A 1 259 ? 10.982 -17.375 -3.025 1.00 86.81 259 TRP A CA 1
ATOM 2035 C C . TRP A 1 259 ? 11.631 -18.205 -4.113 1.00 86.81 259 TRP A C 1
ATOM 2037 O O . TRP A 1 259 ? 11.390 -19.401 -4.216 1.00 86.81 259 TRP A O 1
ATOM 2047 N N . LEU A 1 260 ? 12.493 -17.591 -4.903 1.00 86.75 260 LEU A N 1
ATOM 2048 C CA . LEU A 1 260 ? 13.420 -18.299 -5.758 1.00 86.75 260 LEU A CA 1
ATOM 2049 C C . LEU A 1 260 ? 14.775 -18.361 -5.045 1.00 86.75 260 LEU A C 1
ATOM 2051 O O . LEU A 1 260 ? 15.363 -17.322 -4.766 1.00 86.75 260 LEU A O 1
ATOM 2055 N N . ALA A 1 261 ? 15.287 -19.552 -4.757 1.00 86.94 261 ALA A N 1
ATOM 2056 C CA . ALA A 1 261 ? 16.645 -19.754 -4.269 1.00 86.94 261 ALA A CA 1
ATOM 2057 C C . ALA A 1 261 ? 17.542 -20.221 -5.420 1.00 86.94 261 ALA A C 1
ATOM 2059 O O . ALA A 1 261 ? 17.311 -21.279 -5.998 1.00 86.94 261 ALA A O 1
ATOM 2060 N N . GLN A 1 262 ? 18.565 -19.443 -5.758 1.00 83.12 262 GLN A N 1
ATOM 2061 C CA . GLN A 1 262 ? 19.524 -19.770 -6.813 1.00 83.12 262 GLN A CA 1
ATOM 2062 C C . GLN A 1 262 ? 20.896 -20.041 -6.201 1.00 83.12 262 GLN A C 1
ATOM 2064 O O . GLN A 1 262 ? 21.379 -19.238 -5.404 1.00 83.12 262 GLN A O 1
ATOM 2069 N N . GLU A 1 263 ? 21.526 -21.157 -6.553 1.00 81.44 263 GLU A N 1
ATOM 2070 C CA . GLU A 1 263 ? 22.860 -21.493 -6.045 1.00 81.44 263 GLU A CA 1
ATOM 2071 C C . GLU A 1 263 ? 23.919 -20.510 -6.583 1.00 81.44 263 GLU A C 1
ATOM 2073 O O . GLU A 1 263 ? 23.996 -20.258 -7.788 1.00 81.44 263 GLU A O 1
ATOM 2078 N N . ILE A 1 264 ? 24.708 -19.923 -5.676 1.00 73.94 264 ILE A N 1
ATOM 2079 C CA . ILE A 1 264 ? 25.764 -18.939 -5.966 1.00 73.94 264 ILE A CA 1
ATOM 2080 C C . ILE A 1 264 ? 27.120 -19.642 -6.094 1.00 73.94 264 ILE A C 1
ATOM 2082 O O . ILE A 1 264 ? 27.889 -19.323 -6.993 1.00 73.94 264 ILE A O 1
ATOM 2086 N N . GLU A 1 265 ? 27.401 -20.593 -5.197 1.00 65.12 265 GLU A N 1
ATOM 2087 C CA . GLU A 1 265 ? 28.662 -21.338 -5.098 1.00 65.12 265 GLU A CA 1
ATOM 2088 C C . GLU A 1 265 ? 28.379 -22.718 -4.477 1.00 65.12 265 GLU A C 1
ATOM 2090 O O . GLU A 1 265 ? 27.847 -22.785 -3.362 1.00 65.12 265 GLU A O 1
ATOM 2095 N N . GLY A 1 266 ? 28.716 -23.806 -5.184 1.00 55.00 266 GLY A N 1
ATOM 2096 C CA . GLY A 1 266 ? 28.565 -25.168 -4.662 1.00 55.00 266 GLY A CA 1
ATOM 2097 C C . GLY A 1 266 ? 28.583 -26.295 -5.709 1.00 55.00 266 GLY A C 1
ATOM 2098 O O . GLY A 1 266 ? 27.926 -26.245 -6.738 1.00 55.00 266 GLY A O 1
ATOM 2099 N N . SER A 1 267 ? 29.370 -27.332 -5.410 1.00 51.41 267 SER A N 1
ATOM 2100 C CA . SER A 1 267 ? 29.302 -28.729 -5.882 1.00 51.41 267 SER A CA 1
ATOM 2101 C C . SER A 1 267 ? 29.347 -29.106 -7.377 1.00 51.41 267 SER A C 1
ATOM 2103 O O . SER A 1 267 ? 28.998 -30.232 -7.693 1.00 51.41 267 SER A O 1
ATOM 2105 N N . GLY A 1 268 ? 29.817 -28.282 -8.320 1.00 54.50 268 GLY A N 1
ATOM 2106 C CA . GLY A 1 268 ? 30.104 -28.751 -9.700 1.00 54.50 268 GLY A CA 1
ATOM 2107 C C . GLY A 1 268 ? 28.904 -29.331 -10.479 1.00 54.50 268 GLY A C 1
ATOM 2108 O O . GLY A 1 268 ? 29.067 -29.851 -11.583 1.00 54.50 268 GLY A O 1
ATOM 2109 N N . LEU A 1 269 ? 27.702 -29.230 -9.912 1.00 51.25 269 LEU A N 1
ATOM 2110 C CA . LEU A 1 269 ? 26.431 -29.550 -10.532 1.00 51.25 269 LEU A CA 1
ATOM 2111 C C . LEU A 1 269 ? 25.907 -28.278 -11.198 1.00 51.25 269 LEU A C 1
ATOM 2113 O O . LEU A 1 269 ? 26.123 -27.160 -10.733 1.00 51.25 269 LEU A O 1
ATOM 2117 N N . ALA A 1 270 ? 25.271 -28.450 -12.350 1.00 59.97 270 ALA A N 1
ATOM 2118 C CA . ALA A 1 270 ? 24.805 -27.345 -13.170 1.00 59.97 270 ALA A CA 1
ATOM 2119 C C . ALA A 1 270 ? 23.833 -26.441 -12.385 1.00 59.97 270 ALA A C 1
ATOM 2121 O O . ALA A 1 270 ? 22.957 -26.964 -11.704 1.00 59.97 270 ALA A O 1
ATOM 2122 N N . HIS A 1 271 ? 23.968 -25.112 -12.514 1.00 71.94 271 HIS A N 1
ATOM 2123 C CA . HIS A 1 271 ? 23.198 -24.094 -11.777 1.00 71.94 271 HIS A CA 1
ATOM 2124 C C . HIS A 1 271 ? 21.747 -24.511 -11.498 1.00 71.94 271 HIS A C 1
ATOM 2126 O O . HIS A 1 271 ? 20.952 -24.641 -12.430 1.00 71.94 271 HIS A O 1
ATOM 2132 N N . VAL A 1 272 ? 21.386 -24.703 -10.229 1.00 78.69 272 VAL A N 1
ATOM 2133 C CA . VAL A 1 272 ? 20.015 -25.051 -9.841 1.00 78.69 272 VAL A CA 1
ATOM 2134 C C . VAL A 1 272 ? 19.281 -23.813 -9.335 1.00 78.69 272 VAL A C 1
ATOM 2136 O O . VAL A 1 272 ? 19.801 -23.038 -8.532 1.00 78.69 272 VAL A O 1
ATOM 2139 N N . SER A 1 273 ? 18.046 -23.648 -9.805 1.00 87.00 273 SER A N 1
ATOM 2140 C CA . SER A 1 273 ? 17.090 -22.683 -9.265 1.00 87.00 273 SER A CA 1
ATOM 2141 C C . SER A 1 273 ? 15.955 -23.426 -8.568 1.00 87.00 273 SER A C 1
ATOM 2143 O O . SER A 1 273 ? 15.407 -24.386 -9.107 1.00 87.00 273 SER A O 1
ATOM 2145 N N . LEU A 1 274 ? 15.596 -22.989 -7.369 1.00 90.31 274 LEU A N 1
ATOM 2146 C CA . LEU A 1 274 ? 14.547 -23.577 -6.545 1.00 90.31 274 LEU A CA 1
ATOM 2147 C C . LEU A 1 274 ? 13.433 -22.563 -6.387 1.00 90.31 274 LEU A C 1
ATOM 2149 O O . LEU A 1 274 ? 13.666 -21.490 -5.850 1.00 90.31 274 LEU A O 1
ATOM 2153 N N . VAL A 1 275 ? 12.223 -22.902 -6.802 1.00 90.12 275 VAL A N 1
ATOM 2154 C CA . VAL A 1 275 ? 11.035 -22.135 -6.439 1.00 90.12 275 VAL A CA 1
ATOM 2155 C C . VAL A 1 275 ? 10.440 -22.731 -5.176 1.00 90.12 275 VAL A C 1
ATOM 2157 O O . VAL A 1 275 ? 10.086 -23.903 -5.166 1.00 90.12 275 VAL A O 1
ATOM 2160 N N . ILE A 1 276 ? 10.320 -21.919 -4.137 1.00 89.25 276 ILE A N 1
ATOM 2161 C CA . ILE A 1 276 ? 9.634 -22.200 -2.881 1.00 89.25 276 ILE A CA 1
ATOM 2162 C C . ILE A 1 276 ? 8.318 -21.426 -2.937 1.00 89.25 276 ILE A C 1
ATOM 2164 O O . ILE A 1 276 ? 8.304 -20.226 -2.682 1.00 89.25 276 ILE A O 1
ATOM 2168 N N . ASP A 1 277 ? 7.227 -22.088 -3.309 1.00 85.62 277 ASP A N 1
ATOM 2169 C CA . ASP A 1 277 ? 5.891 -21.486 -3.355 1.00 85.62 277 ASP A CA 1
ATOM 2170 C C . ASP A 1 277 ? 5.308 -21.467 -1.943 1.00 85.62 277 ASP A C 1
ATOM 2172 O O . ASP A 1 277 ? 5.017 -22.511 -1.359 1.00 85.62 277 ASP A O 1
ATOM 2176 N N . THR A 1 278 ? 5.163 -20.276 -1.367 1.00 77.00 278 THR A N 1
ATOM 2177 C CA . THR A 1 278 ? 4.700 -20.107 0.016 1.00 77.00 278 THR A CA 1
ATOM 2178 C C . THR A 1 278 ? 3.205 -20.363 0.163 1.00 77.00 278 THR A C 1
ATOM 2180 O O . THR A 1 278 ? 2.758 -20.670 1.261 1.00 77.00 278 THR A O 1
ATOM 2183 N N . GLY A 1 279 ? 2.435 -20.289 -0.927 1.00 70.81 279 GLY A N 1
ATOM 2184 C CA . GLY A 1 279 ? 1.004 -20.586 -0.912 1.00 70.81 279 GLY A CA 1
ATOM 2185 C C . GLY A 1 279 ? 0.694 -22.085 -0.846 1.00 70.81 279 GLY A C 1
ATOM 2186 O O . GLY A 1 279 ? -0.297 -22.480 -0.245 1.00 70.81 279 GLY A O 1
ATOM 2187 N N . THR A 1 280 ? 1.529 -22.931 -1.455 1.00 77.12 280 THR A N 1
ATOM 2188 C CA . THR A 1 280 ? 1.351 -24.404 -1.479 1.00 77.12 280 THR A CA 1
ATOM 2189 C C . THR A 1 280 ? 2.350 -25.156 -0.607 1.00 77.12 280 THR A C 1
ATOM 2191 O O . THR A 1 280 ? 2.164 -26.338 -0.321 1.00 77.12 280 THR A O 1
ATOM 2194 N N . GLY A 1 281 ? 3.439 -24.499 -0.211 1.00 77.88 281 GLY A N 1
ATOM 2195 C CA . GLY A 1 281 ? 4.605 -25.147 0.373 1.00 77.88 281 GLY A CA 1
ATOM 2196 C C . GLY A 1 281 ? 5.395 -25.995 -0.627 1.00 77.88 281 GLY A C 1
ATOM 2197 O O . GLY A 1 281 ? 6.256 -26.756 -0.193 1.00 77.88 281 GLY A O 1
ATOM 2198 N N . ALA A 1 282 ? 5.109 -25.918 -1.933 1.00 84.88 282 ALA A N 1
ATOM 2199 C CA . ALA A 1 282 ? 5.802 -26.715 -2.935 1.00 84.88 282 ALA A CA 1
ATOM 2200 C C . ALA A 1 282 ? 7.226 -26.195 -3.177 1.00 84.88 282 ALA A C 1
ATOM 2202 O O . ALA A 1 282 ? 7.452 -24.988 -3.277 1.00 84.88 282 ALA A O 1
ATOM 2203 N N . ILE A 1 283 ? 8.183 -27.115 -3.325 1.00 90.44 283 ILE A N 1
ATOM 2204 C CA . ILE A 1 283 ? 9.543 -26.793 -3.773 1.00 90.44 283 ILE A CA 1
ATOM 2205 C C . ILE A 1 283 ? 9.736 -27.389 -5.159 1.00 90.44 283 ILE A C 1
ATOM 2207 O O . ILE A 1 283 ? 9.661 -28.607 -5.327 1.00 90.44 283 ILE A O 1
ATOM 2211 N N . THR A 1 284 ? 9.999 -26.538 -6.145 1.00 91.38 284 THR A N 1
ATOM 2212 C CA . THR A 1 284 ? 10.182 -26.926 -7.544 1.00 91.38 284 THR A CA 1
ATOM 2213 C C . THR A 1 284 ? 11.600 -26.616 -7.997 1.00 91.38 284 THR A C 1
ATOM 2215 O O . THR A 1 284 ? 12.041 -25.471 -7.971 1.00 91.38 284 THR A O 1
ATOM 2218 N N . VAL A 1 285 ? 12.319 -27.651 -8.421 1.00 91.06 285 VAL A N 1
ATOM 2219 C CA . VAL A 1 285 ? 13.685 -27.565 -8.940 1.00 91.06 285 VAL A CA 1
ATOM 2220 C C . VAL A 1 285 ? 13.651 -27.297 -10.437 1.00 91.06 285 VAL A C 1
ATOM 2222 O O . VAL A 1 285 ? 13.016 -28.028 -11.200 1.00 91.06 285 VAL A O 1
ATOM 2225 N N . TYR A 1 286 ? 14.415 -26.303 -10.864 1.00 90.69 286 TYR A N 1
ATOM 2226 C CA . TYR A 1 286 ? 14.649 -25.966 -12.256 1.00 90.69 286 TYR A CA 1
ATOM 2227 C C . TYR A 1 286 ? 16.134 -26.149 -12.589 1.00 90.69 286 TYR A C 1
ATOM 2229 O O . TYR A 1 286 ? 16.971 -25.402 -12.071 1.00 90.69 286 TYR A O 1
ATOM 2237 N N . PRO A 1 287 ? 16.484 -27.134 -13.437 1.00 85.94 287 PRO A N 1
ATOM 2238 C CA . PRO A 1 287 ? 17.868 -27.360 -13.826 1.00 85.94 287 PRO A CA 1
ATOM 2239 C C . PRO A 1 287 ? 18.321 -26.299 -14.833 1.00 85.94 287 PRO A C 1
ATOM 2241 O O . PRO A 1 287 ? 17.701 -26.130 -15.881 1.00 85.94 287 PRO A O 1
ATOM 2244 N N . SER A 1 288 ? 19.414 -25.603 -14.517 1.00 77.38 288 SER A N 1
ATOM 2245 C CA . SER A 1 288 ? 20.184 -24.747 -15.434 1.00 77.38 288 SER A CA 1
ATOM 2246 C C . SER A 1 288 ? 19.369 -23.684 -16.165 1.00 77.38 288 SER A C 1
ATOM 2248 O O . SER A 1 288 ? 19.680 -23.325 -17.300 1.00 77.38 288 SER A O 1
ATOM 2250 N N . ARG A 1 289 ? 18.315 -23.177 -15.520 1.00 76.00 289 ARG A N 1
ATOM 2251 C CA . ARG A 1 289 ? 17.508 -22.080 -16.051 1.00 76.00 289 ARG A CA 1
ATOM 2252 C C . ARG A 1 289 ? 17.835 -20.781 -15.345 1.00 76.00 289 ARG A C 1
ATOM 2254 O O . ARG A 1 289 ? 18.090 -20.752 -14.141 1.00 76.00 289 ARG A O 1
ATOM 2261 N N . ASP A 1 290 ? 17.784 -19.716 -16.132 1.00 80.62 290 ASP A N 1
ATOM 2262 C CA . ASP A 1 290 ? 17.844 -18.359 -15.623 1.00 80.62 290 ASP A CA 1
ATOM 2263 C C . ASP A 1 290 ? 16.699 -18.108 -14.629 1.00 80.62 290 ASP A C 1
ATOM 2265 O O . ASP A 1 290 ? 15.558 -18.526 -14.852 1.00 80.62 290 ASP A O 1
ATOM 2269 N N . ALA A 1 291 ? 17.020 -17.414 -13.536 1.00 76.25 291 ALA A N 1
ATOM 2270 C CA . ALA A 1 291 ? 16.105 -17.109 -12.442 1.00 76.25 291 ALA A CA 1
ATOM 2271 C C . ALA A 1 291 ? 14.782 -16.503 -12.928 1.00 76.25 291 ALA A C 1
ATOM 2273 O O . ALA A 1 291 ? 13.704 -16.847 -12.439 1.00 76.25 291 ALA A O 1
ATOM 2274 N N . ARG A 1 292 ? 14.851 -15.630 -13.932 1.00 75.62 292 ARG A N 1
ATOM 2275 C CA . ARG A 1 292 ? 13.681 -14.963 -14.483 1.00 75.62 292 ARG A CA 1
ATOM 2276 C C . ARG A 1 292 ? 12.809 -15.914 -15.290 1.00 75.62 292 ARG A C 1
ATOM 2278 O O . ARG A 1 292 ? 11.598 -15.910 -15.100 1.00 75.62 292 ARG A O 1
ATOM 2285 N N . VAL A 1 293 ? 13.410 -16.764 -16.124 1.00 83.38 293 VAL A N 1
ATOM 2286 C CA . VAL A 1 293 ? 12.680 -17.785 -16.901 1.00 83.38 293 VAL A CA 1
ATOM 2287 C C . VAL A 1 293 ? 11.936 -18.735 -15.969 1.00 83.38 293 VAL A C 1
ATOM 2289 O O . VAL A 1 293 ? 10.812 -19.141 -16.256 1.00 83.38 293 VAL A O 1
ATOM 2292 N N . VAL A 1 294 ? 12.550 -19.074 -14.835 1.00 88.38 294 VAL A N 1
ATOM 2293 C CA . VAL A 1 294 ? 11.928 -19.907 -13.807 1.00 88.38 294 VAL A CA 1
ATOM 2294 C C . VAL A 1 294 ? 10.712 -19.219 -13.192 1.00 88.38 294 VAL A C 1
ATOM 2296 O O . VAL A 1 294 ? 9.639 -19.816 -13.147 1.00 88.38 294 VAL A O 1
ATOM 2299 N N . VAL A 1 295 ? 10.853 -17.966 -12.754 1.00 83.25 295 VAL A N 1
ATOM 2300 C CA . VAL A 1 295 ? 9.749 -17.208 -12.146 1.00 83.25 295 VAL A CA 1
ATOM 2301 C C . VAL A 1 295 ? 8.611 -16.983 -13.147 1.00 83.25 295 VAL A C 1
ATOM 2303 O O . VAL A 1 295 ? 7.450 -17.175 -12.792 1.00 83.25 295 VAL A O 1
ATOM 2306 N N . GLU A 1 296 ? 8.921 -16.629 -14.397 1.00 82.00 296 GLU A N 1
ATOM 2307 C CA . GLU A 1 296 ? 7.931 -16.422 -15.463 1.00 82.00 296 GLU A CA 1
ATOM 2308 C C . GLU A 1 296 ? 7.176 -17.714 -15.805 1.00 82.00 296 GLU A C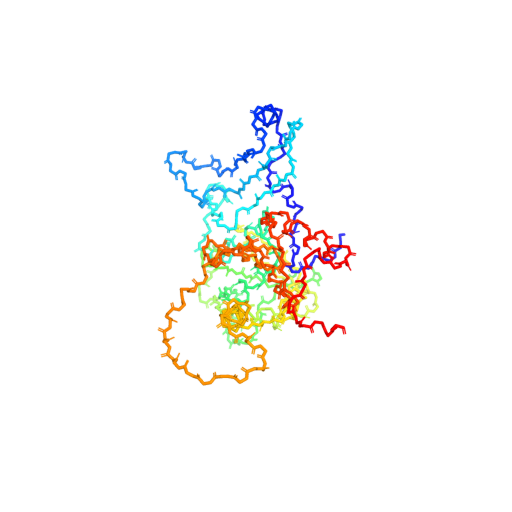 1
ATOM 2310 O O . GLU A 1 296 ? 5.944 -17.701 -15.860 1.00 82.00 296 GLU A O 1
ATOM 2315 N N . ASP A 1 297 ? 7.883 -18.838 -15.984 1.00 87.56 297 ASP A N 1
ATOM 2316 C CA . ASP A 1 297 ? 7.250 -20.139 -16.222 1.00 87.56 297 ASP A CA 1
ATOM 2317 C C . ASP A 1 297 ? 6.365 -20.548 -15.044 1.00 87.56 297 ASP A C 1
ATOM 2319 O O . ASP A 1 297 ? 5.225 -20.960 -15.255 1.00 87.56 297 ASP A O 1
ATOM 2323 N N . TYR A 1 298 ? 6.859 -20.393 -13.815 1.00 88.75 298 TYR A N 1
ATOM 2324 C CA . TYR A 1 298 ? 6.118 -20.757 -12.613 1.00 88.75 298 TYR A CA 1
ATOM 2325 C C . TYR A 1 298 ? 4.830 -19.928 -12.474 1.00 88.75 298 TYR A C 1
ATOM 2327 O O . TYR A 1 298 ? 3.750 -20.473 -12.235 1.00 88.75 298 TYR A O 1
ATOM 2335 N N . TRP A 1 299 ? 4.903 -18.617 -12.719 1.00 83.00 299 TRP A N 1
ATOM 2336 C CA . TRP A 1 299 ? 3.735 -17.731 -12.736 1.00 83.00 299 TRP A CA 1
ATOM 2337 C C . TRP A 1 299 ? 2.751 -18.049 -13.859 1.00 83.00 299 TRP A C 1
ATOM 2339 O O . TRP A 1 299 ? 1.536 -18.046 -13.647 1.00 83.00 299 TRP A O 1
ATOM 2349 N N . ALA A 1 300 ? 3.253 -18.285 -15.072 1.00 83.12 300 ALA A N 1
ATOM 2350 C CA . ALA A 1 300 ? 2.421 -18.677 -16.202 1.00 83.12 300 ALA A CA 1
ATOM 2351 C C . ALA A 1 300 ? 1.722 -20.010 -15.920 1.00 83.12 300 ALA A C 1
ATOM 2353 O O . ALA A 1 300 ? 0.562 -20.177 -16.285 1.00 83.12 300 ALA A O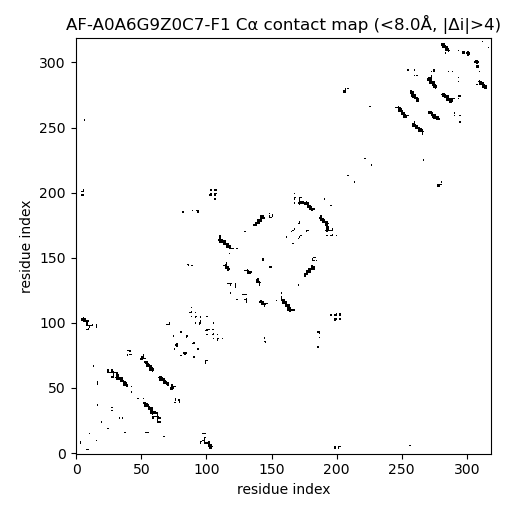 1
ATOM 2354 N N . ALA A 1 301 ? 2.407 -20.930 -15.237 1.00 87.75 301 ALA A N 1
ATOM 2355 C CA . ALA A 1 301 ? 1.859 -22.215 -14.857 1.00 87.75 301 ALA A CA 1
ATOM 2356 C C . ALA A 1 301 ? 0.686 -22.084 -13.887 1.00 87.75 301 ALA A C 1
ATOM 2358 O O . ALA A 1 301 ? -0.422 -22.543 -14.169 1.00 87.75 301 ALA A O 1
ATOM 2359 N N . ARG A 1 302 ? 0.916 -21.350 -12.796 1.00 81.31 302 ARG A N 1
ATOM 2360 C CA . ARG A 1 302 ? -0.088 -21.060 -11.770 1.00 81.31 302 ARG A CA 1
ATOM 2361 C C . ARG A 1 302 ? -1.339 -20.394 -12.328 1.00 81.31 302 ARG A C 1
ATOM 2363 O O . ARG A 1 302 ? -2.439 -20.820 -11.992 1.00 81.31 302 ARG A O 1
ATOM 2370 N N . ARG A 1 303 ? -1.187 -19.384 -13.192 1.00 74.75 303 ARG A N 1
ATOM 2371 C CA . ARG A 1 303 ? -2.324 -18.623 -13.745 1.00 74.75 303 ARG A CA 1
ATOM 2372 C C . ARG A 1 303 ? -3.310 -19.477 -14.536 1.00 74.75 303 ARG A C 1
ATOM 2374 O O . ARG A 1 303 ? -4.498 -19.185 -14.516 1.00 74.75 303 ARG A O 1
ATOM 2381 N N . VAL A 1 304 ? -2.832 -20.513 -15.223 1.00 87.94 304 VAL A N 1
ATOM 2382 C CA . VAL A 1 304 ? -3.682 -21.399 -16.039 1.00 87.94 304 VAL A CA 1
ATOM 2383 C C . VAL A 1 304 ? -3.947 -22.749 -15.369 1.00 87.94 304 VAL A C 1
ATOM 2385 O O . VAL A 1 304 ? -4.461 -23.658 -16.012 1.00 87.94 304 VAL A O 1
ATOM 2388 N N . GLY A 1 305 ? -3.567 -22.906 -14.095 1.00 85.81 305 GLY A N 1
ATOM 2389 C CA . GLY A 1 305 ? -3.740 -24.155 -13.351 1.00 85.81 305 GLY A CA 1
ATOM 2390 C C . GLY A 1 305 ? -2.920 -25.337 -13.886 1.00 85.81 305 GLY A C 1
ATOM 2391 O O . GLY A 1 305 ? -3.262 -26.480 -13.596 1.00 85.81 305 GLY A O 1
ATOM 2392 N N . ARG A 1 306 ? -1.854 -25.097 -14.665 1.00 90.69 306 ARG A N 1
ATOM 2393 C CA . ARG A 1 306 ? -0.937 -26.160 -15.119 1.00 90.69 306 ARG A CA 1
ATOM 2394 C C . ARG A 1 306 ? 0.198 -26.359 -14.119 1.00 90.69 306 ARG A C 1
ATOM 2396 O O . ARG A 1 306 ? 0.564 -25.444 -13.381 1.00 90.69 306 ARG A O 1
ATOM 2403 N N . SER A 1 307 ? 0.831 -27.526 -14.167 1.00 84.88 307 SER A N 1
ATOM 2404 C CA . SER A 1 307 ? 2.076 -27.759 -13.438 1.00 84.88 307 SER A CA 1
ATOM 2405 C C . SER A 1 307 ? 3.211 -26.870 -13.982 1.00 84.88 307 SER A C 1
ATOM 2407 O O . SER A 1 307 ? 3.324 -26.687 -15.204 1.00 84.88 307 SER A O 1
ATOM 2409 N N . PRO A 1 308 ? 4.055 -26.303 -13.102 1.00 89.38 308 PRO A N 1
ATOM 2410 C CA . PRO A 1 308 ? 5.272 -25.609 -13.510 1.00 89.38 308 PRO A CA 1
ATOM 2411 C C . PRO A 1 308 ? 6.215 -26.545 -14.276 1.00 89.38 308 PRO A C 1
ATOM 2413 O O . PRO A 1 308 ? 6.206 -27.753 -14.058 1.00 89.38 308 PRO A O 1
ATOM 2416 N N . GLY A 1 309 ? 7.034 -26.006 -15.181 1.00 89.44 309 GLY A N 1
ATOM 2417 C CA . GLY A 1 309 ? 7.952 -26.796 -16.011 1.00 89.44 309 GLY A CA 1
ATOM 2418 C C . GLY A 1 309 ? 9.170 -27.349 -15.264 1.00 89.44 309 GLY A C 1
ATOM 2419 O O . GLY A 1 309 ? 9.987 -28.050 -15.860 1.00 89.44 309 GLY A O 1
ATOM 2420 N N . GLY A 1 310 ? 9.325 -27.008 -13.985 1.00 90.44 310 GLY A N 1
ATOM 2421 C CA . GLY A 1 310 ? 10.329 -27.592 -13.106 1.00 90.44 310 GLY A CA 1
ATOM 2422 C C . GLY A 1 310 ? 9.828 -28.875 -12.443 1.00 90.44 310 GLY A C 1
ATOM 2423 O O . GLY A 1 310 ? 8.645 -29.203 -12.468 1.00 90.44 310 GLY A O 1
ATOM 2424 N N . ARG A 1 311 ? 10.740 -29.618 -11.816 1.00 91.94 311 ARG A N 1
ATOM 2425 C CA . ARG A 1 311 ? 10.391 -30.834 -11.078 1.00 91.94 311 ARG A CA 1
ATOM 2426 C C . ARG A 1 311 ? 10.038 -30.474 -9.642 1.00 91.94 311 ARG A C 1
ATOM 2428 O O . ARG A 1 311 ? 10.919 -30.058 -8.889 1.00 91.94 311 ARG A O 1
ATOM 2435 N N . GLN A 1 312 ? 8.790 -30.689 -9.239 1.00 90.62 312 GLN A N 1
ATOM 2436 C CA . GLN A 1 312 ? 8.418 -30.610 -7.830 1.00 90.62 312 GLN A CA 1
ATOM 2437 C C . GLN A 1 312 ? 9.182 -31.685 -7.043 1.00 90.62 312 GLN A C 1
ATOM 2439 O O . GLN A 1 312 ? 9.078 -32.876 -7.326 1.00 90.62 312 GLN A O 1
ATOM 2444 N N . VAL A 1 313 ? 9.994 -31.263 -6.079 1.00 87.88 313 VAL A N 1
ATOM 2445 C CA . VAL A 1 313 ? 10.743 -32.149 -5.174 1.00 87.88 313 VAL A CA 1
ATOM 2446 C C . VAL A 1 313 ? 10.130 -32.209 -3.780 1.00 87.88 313 VAL A C 1
ATOM 2448 O O . VAL A 1 313 ? 10.472 -33.103 -3.006 1.00 87.88 313 VAL A O 1
ATOM 2451 N N . TYR A 1 314 ? 9.210 -31.290 -3.472 1.00 83.88 314 TYR A N 1
ATOM 2452 C CA . TYR A 1 314 ? 8.455 -31.285 -2.228 1.00 83.88 314 TYR A CA 1
ATOM 2453 C C . TYR A 1 314 ? 7.038 -30.700 -2.414 1.00 83.88 314 TYR A C 1
ATOM 2455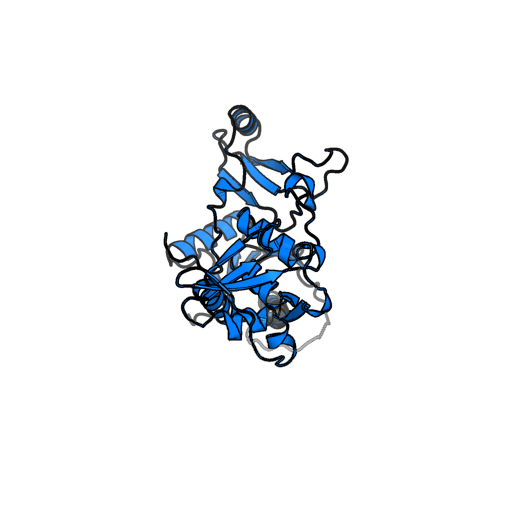 O O . TYR A 1 314 ? 6.908 -29.724 -3.152 1.00 83.88 314 TYR A O 1
ATOM 2463 N N . PRO A 1 315 ? 6.004 -31.241 -1.732 1.00 79.00 315 PRO A N 1
ATOM 2464 C CA . PRO A 1 315 ? 6.007 -32.584 -1.150 1.00 79.00 315 PRO A CA 1
ATOM 2465 C C . PRO A 1 315 ? 6.307 -33.610 -2.249 1.00 79.00 315 PRO A C 1
ATOM 2467 O O . PRO A 1 315 ? 6.001 -33.364 -3.419 1.00 79.00 315 PRO A O 1
ATOM 2470 N N . ARG A 1 316 ? 6.956 -34.729 -1.895 1.00 69.38 316 ARG A N 1
ATOM 2471 C CA . ARG A 1 316 ? 7.193 -35.808 -2.860 1.00 69.38 316 ARG A CA 1
ATOM 2472 C C . ARG A 1 316 ? 5.836 -36.306 -3.339 1.00 69.38 316 ARG A C 1
ATOM 2474 O O . ARG A 1 316 ? 5.095 -36.910 -2.570 1.00 69.38 316 ARG A O 1
ATOM 2481 N N . THR A 1 317 ? 5.515 -36.048 -4.598 1.00 66.75 317 THR A N 1
ATOM 2482 C CA . THR A 1 317 ? 4.479 -36.812 -5.280 1.00 66.75 317 THR A CA 1
ATOM 2483 C C . THR A 1 317 ? 5.048 -38.217 -5.426 1.00 66.75 317 THR A C 1
ATOM 2485 O O . THR A 1 317 ? 6.130 -38.371 -5.998 1.00 66.75 317 THR A O 1
ATOM 2488 N N . ASN A 1 318 ? 4.407 -39.218 -4.812 1.00 48.06 318 ASN A N 1
ATOM 2489 C CA . ASN A 1 318 ? 4.813 -40.609 -5.017 1.00 48.06 318 ASN A CA 1
ATOM 2490 C C . ASN A 1 318 ? 4.865 -40.873 -6.535 1.00 48.06 318 ASN A C 1
ATOM 2492 O O . ASN A 1 318 ? 3.959 -40.400 -7.227 1.00 48.06 318 ASN A O 1
ATOM 2496 N N . PRO A 1 319 ? 5.934 -41.516 -7.040 1.00 51.12 319 PRO A N 1
ATOM 2497 C CA . PRO A 1 319 ? 6.067 -41.815 -8.461 1.00 51.12 319 PRO A CA 1
ATOM 2498 C C . PRO A 1 319 ? 4.925 -42.687 -8.981 1.00 51.12 319 PRO A C 1
ATOM 2500 O O . PRO A 1 319 ? 4.400 -43.508 -8.190 1.00 51.12 319 PRO A O 1
#

Radius of gyration: 24.86 Å; Cα contacts (8 Å, |Δi|>4): 520; chains: 1; bounding box: 65×74×62 Å

Organism: NCBI:txid455432

Foldseek 3Di:
DPQAAQLDQPDDPVVLDDDDDPVQLVVLCVPAQDKDWDFQPPDDPVPDDPQRTQWTFHRHNVSDTPDIGGRPSHDHDCVSLVHDQPDDLLRVVSCSVSRRHGNNSNLVVLQAAKKKFFADPVCLVVVPDQRWDDDPQATETEIERDPVLDDPPRDPSRIDIDGSNCCLPPPLVDPRYWYFYSVPDPPTDIDRSPSSNNNNVSSVLQPCPPVVCVVVVVQVVQCVVQPPDDDDDDDDDDDDDDDDADGWDWDWDDDSQFIWTWTPDDDPAATWIWGQGSRVRWIFIDGNDDSVVQVVQCVVCVVVVHDRPTHTPPPDPDD